Protein 3FYS (pdb70)

Foldseek 3Di:
DFFEAEEEECQQFDPPVVCVVLRYHYHFKWKDWPPDIDRWPVGFWQVNQQVVCVVPVTLIAIGAGDLVRLLVVQQVVLVRGAEYEYFYEFVLQHCNQVSQVVSQVVHDRYHYDRDGLLHGYNLSVVLRNQLSVCVVVPVRDPVVSNVVSVVQSVFKWKKKWFPDQVLQVVRCQCVVQCVVVVHDDDAIAIWTGDPSGIYHPGRDDDPVVSVVVVVVVVCVVLVVLAAKEKEKEFNPPQVVRVVVCVVVCVVRVSYHYDYYYRINNRCSRRPHGMIMMIMTGD

Inter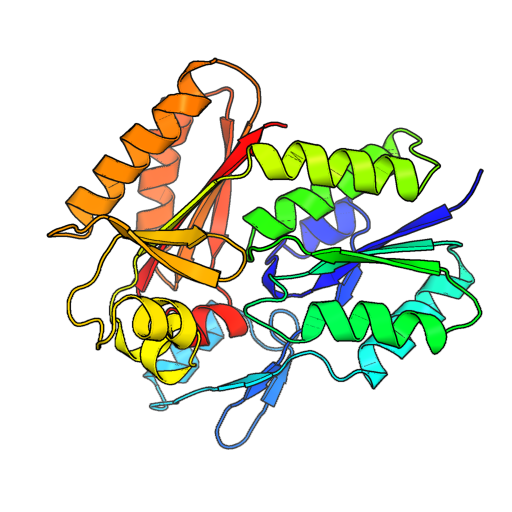Pro domains:
  IPR003797 DegV [PF02645] (3-280)
  IPR003797 DegV [PS51482] (3-280)
  IPR003797 DegV [TIGR00762] (3-278)
  IPR043168 DegV, C-terminal domain [G3DSA:3.30.1180.10] (153-281)
  IPR050270 DegV domain-containing [PTHR33434] (1-279)

B-factor: mean 23.83, std 13.08, range [6.91, 87.03]

CATH classification: 3.40.50.10170 (+1 more: 3.30.1180.10)

Solvent-accessible surface area: 12852 Å² total; per-residue (Å²): 144,79,86,9,3,3,0,1,1,3,0,0,2,4,38,119,102,37,29,110,123,66,114,9,63,27,8,6,4,35,0,52,18,159,169,88,68,54,79,0,38,98,81,11,54,26,92,37,3,6,107,61,36,95,152,104,125,23,126,7,74,36,43,59,0,54,67,46,60,0,17,57,35,0,78,99,11,10,154,79,40,68,0,0,0,0,0,0,5,0,47,37,19,16,33,0,47,67,17,0,45,56,0,48,104,97,9,154,68,5,81,10,48,37,3,15,2,46,15,10,9,3,1,0,0,1,1,0,8,32,0,9,52,26,47,157,106,57,28,39,32,7,85,76,1,35,128,74,0,80,103,20,36,133,47,13,92,17,18,18,9,5,65,73,14,53,57,0,56,96,22,32,87,1,67,56,3,28,84,186,82,66,70,104,26,158,103,94,3,0,0,37,39,77,122,68,31,10,25,43,64,54,182,34,214,61,67,171,112,0,25,59,63,1,46,94,14,0,50,108,18,2,74,119,48,94,77,0,35,0,0,0,8,2,0,49,77,91,153,55,0,45,129,10,26,101,95,3,40,80,119,11,122,57,5,77,31,30,66,5,38,9,0,0,4,17,2,7,22,8,2,46,0,0,2,3,4,3,2,2,39,101

Sequence (282 aa):
SMNIAVVTDSTAYIPKEMREQHQIHMIPLQVVFREETYREEIELDWKSFYEEVKKHNELPTTSQPPIGELVALYEELGKSYDAVISIHLSSGISGTFSSAAAADSMVDNIDVYPFDSEISCLAQGFYALKAAELIKNGASSPEDIIKELEEMKKTVRAYFMVDDLAHLQRGGRLSSAQAFIGSLLKVKPILHFDNKVIVPFEKIRTRKKAISRIYELLDEDASKGLPMRAAVIHANREEEAAKIIEELSAKYPHVEFYNSYFGAVIGTHLGEGALGICWCFK

Secondary structure (DSSP, 8-state):
---EEEEEEGGG---HHHHHHHTEEEE--EEE-SS-EEEBTTTB-HHHHHHHHHTTT---EEEPPPHHHHHHHHHHHTTT-SEEEEEES-TTT-SHHHHHHHGGGG-SS-EEEEEE-SS-HHHHHHHHHHHHHHHHTT---HHHHHHHHHHHTTT-EEEEE-S-THHHHHHTTTHHHHHHHSS---S-EEEEEETTEEEEEEE-S-HHHHHHHHHHHHHHHHTT---EEEEEEESS-HHHHHHHHHHHHHH-TTEEEEEEE--HHHHHHH-TT-EEEEEEE-

Organism: Bacillus subtilis (strain 168) (NCBI:txid224308)

Radius of gyration: 18.39 Å; Cα contacts (8 Å, |Δi|>4): 565; chains: 1; bounding box: 42×43×44 Å

Structure (mmCIF, N/CA/C/O backbone):
data_3FYS
#
_entry.id   3FYS
#
_cell.length_a   42.1
_cell.length_b   84.7
_cell.length_c   42.2
_cell.angle_alpha   90.0
_cell.angle_beta   94.1
_cell.angle_gamma   90.0
#
_symmetry.space_group_name_H-M   'P 1 21 1'
#
loop_
_entity.id
_entity.type
_entity.pdbx_description
1 polymer 'Protein degV'
2 non-polymer 'PALMITIC ACID'
3 non-polymer 1,2-ETHANEDIOL
4 non-polymer 'BROMIDE ION'
5 water water
#
loop_
_atom_site.group_PDB
_atom_site.id
_atom_site.type_symbol
_atom_site.label_atom_id
_atom_site.label_alt_id
_atom_site.label_comp_id
_atom_site.label_asym_id
_atom_site.label_entity_id
_atom_site.label_seq_id
_atom_site.pdbx_PDB_ins_code
_atom_site.Cartn_x
_atom_site.Cartn_y
_atom_site.Cartn_z
_atom_site.occupancy
_atom_site.B_iso_or_equiv
_atom_site.auth_seq_id
_atom_site.auth_comp_id
_atom_site.auth_asym_id
_atom_site.auth_atom_id
_atom_site.pdbx_PDB_model_num
ATOM 1 N N . SER A 1 34 ? -16.899 21.232 2.583 1.00 57.41 0 SER A N 1
ATOM 2 C CA . SER A 1 34 ? -15.915 22.081 1.914 1.00 52.91 0 SER A CA 1
ATOM 3 C C . SER A 1 34 ? -14.687 21.298 1.445 1.00 41.54 0 SER A C 1
ATOM 4 O O . SER A 1 34 ? -14.719 20.680 0.382 1.00 51.84 0 SER A O 1
ATOM 7 N N . MET A 1 35 ? -13.615 21.307 2.234 1.00 33.26 1 MET A N 1
ATOM 8 C CA . MET A 1 35 ? -12.343 20.724 1.786 1.00 37.72 1 MET A CA 1
ATOM 9 C C . MET A 1 35 ? -12.218 19.196 1.876 1.00 37.77 1 MET A C 1
ATOM 10 O O . MET A 1 35 ? -12.801 18.557 2.751 1.00 39.53 1 MET A O 1
ATOM 15 N N . ASN A 1 36 ? -11.450 18.635 0.944 1.00 32.04 2 ASN A N 1
ATOM 16 C CA . ASN A 1 36 ? -11.186 17.204 0.880 1.00 33.90 2 ASN A CA 1
ATOM 17 C C . ASN A 1 36 ? -9.969 16.808 1.690 1.00 30.19 2 ASN A C 1
ATOM 18 O O . ASN A 1 36 ? -8.872 17.336 1.498 1.00 24.86 2 ASN A O 1
ATOM 23 N N . ILE A 1 37 ? -10.172 15.851 2.583 1.00 31.71 3 ILE A N 1
ATOM 24 C CA . ILE A 1 37 ? -9.133 15.423 3.500 1.00 27.90 3 ILE A CA 1
ATOM 25 C C . ILE A 1 37 ? -8.818 13.953 3.256 1.00 29.52 3 ILE A C 1
ATOM 26 O O . ILE A 1 37 ? -9.700 13.097 3.321 1.00 28.37 3 ILE A O 1
ATOM 31 N N . ALA A 1 38 ? -7.559 13.667 2.950 1.00 21.07 4 ALA A N 1
ATOM 32 C CA . ALA A 1 38 ? -7.103 12.290 2.836 1.00 14.99 4 ALA A CA 1
ATOM 33 C C . ALA A 1 38 ? -6.610 11.805 4.199 1.00 19.00 4 ALA A C 1
ATOM 34 O O . ALA A 1 38 ? -6.328 12.604 5.085 1.00 19.37 4 ALA A O 1
ATOM 36 N N . VAL A 1 39 ? -6.524 10.489 4.360 1.00 23.11 5 VAL A N 1
ATOM 37 C CA . VAL A 1 39 ? -5.982 9.885 5.565 1.00 14.42 5 VAL A CA 1
ATOM 38 C C . VAL A 1 39 ? -4.823 8.955 5.208 1.00 21.72 5 VAL A C 1
ATOM 39 O O . VAL A 1 39 ? -4.951 8.073 4.347 1.00 17.78 5 VAL A O 1
ATOM 43 N N . VAL A 1 40 ? -3.689 9.171 5.872 1.00 18.78 6 VAL A N 1
ATOM 44 C CA . VAL A 1 40 ? -2.536 8.299 5.740 1.00 13.62 6 VAL A CA 1
ATOM 45 C C . VAL A 1 40 ? -2.169 7.681 7.096 1.00 16.66 6 VAL A C 1
ATOM 46 O O . VAL A 1 40 ? -2.389 8.275 8.153 1.00 22.44 6 VAL A O 1
ATOM 50 N N . THR A 1 41 ? -1.644 6.467 7.059 1.00 9.03 7 THR A N 1
ATOM 51 C CA . THR A 1 41 ? -0.995 5.882 8.222 1.00 11.78 7 THR A CA 1
ATOM 52 C C . THR A 1 41 ? 0.219 5.096 7.718 1.00 19.25 7 THR A C 1
ATOM 53 O O . THR A 1 41 ? 0.305 4.758 6.528 1.00 16.14 7 THR A O 1
ATOM 57 N N . ASP A 1 42 ? 1.176 4.833 8.596 1.00 10.72 8 ASP A N 1
ATOM 58 C CA . ASP A 1 42 ? 2.322 4.036 8.176 1.00 18.52 8 ASP A CA 1
ATOM 59 C C . ASP A 1 42 ? 1.982 2.555 8.328 1.00 17.33 8 ASP A C 1
ATOM 60 O O . ASP A 1 42 ? 0.963 2.206 8.919 1.00 12.77 8 ASP A O 1
ATOM 65 N N . SER A 1 43 ? 2.806 1.691 7.754 1.00 6.91 9 SER A N 1
ATOM 66 C CA . SER A 1 43 ? 2.506 0.270 7.750 1.00 11.08 9 SER A CA 1
ATOM 67 C C . SER A 1 43 ? 2.291 -0.319 9.151 1.00 15.66 9 SER A C 1
ATOM 68 O O . SER A 1 43 ? 1.503 -1.243 9.312 1.00 12.80 9 SER A O 1
ATOM 71 N N . THR A 1 44 ? 2.992 0.212 10.156 1.00 13.16 10 THR A N 1
ATOM 72 C CA . THR A 1 44 ? 3.022 -0.414 11.477 1.00 10.47 10 THR A CA 1
ATOM 73 C C . THR A 1 44 ? 1.700 -0.323 12.230 1.00 13.10 10 THR A C 1
ATOM 74 O O . THR A 1 44 ? 1.558 -0.894 13.312 1.00 9.90 10 THR A O 1
ATOM 78 N N . ALA A 1 45 ? 0.736 0.385 11.648 1.00 11.19 11 ALA A N 1
ATOM 79 C CA . ALA A 1 45 ? -0.635 0.384 12.148 1.00 16.40 11 ALA A CA 1
ATOM 80 C C . ALA A 1 45 ? -1.294 -0.988 11.927 1.00 20.79 11 ALA A C 1
ATOM 81 O O . ALA A 1 45 ? -2.222 -1.363 12.650 1.00 18.27 11 ALA A O 1
ATOM 83 N N . TYR A 1 46 ? -0.799 -1.719 10.926 1.00 6.91 12 TYR A N 1
ATOM 84 C CA . TYR A 1 46 ? -1.242 -3.084 10.605 1.00 18.57 12 TYR A CA 1
ATOM 85 C C . TYR A 1 46 ? -2.746 -3.248 10.384 1.00 18.06 12 TYR A C 1
ATOM 86 O O . TYR A 1 46 ? -3.350 -4.243 10.798 1.00 17.17 12 TYR A O 1
ATOM 95 N N . ILE A 1 47 ? -3.339 -2.260 9.728 1.00 15.85 13 ILE A N 1
ATOM 96 C CA . ILE A 1 47 ? -4.725 -2.338 9.306 1.00 23.58 13 ILE A CA 1
ATOM 97 C C . ILE A 1 47 ? -4.782 -3.274 8.088 1.00 28.57 13 ILE A C 1
ATOM 98 O O . ILE A 1 47 ? -4.004 -3.124 7.129 1.00 18.15 13 ILE A O 1
ATOM 103 N N . PRO A 1 48 ? -5.682 -4.267 8.128 1.00 26.50 14 PRO A N 1
ATOM 104 C CA . PRO A 1 48 ? -5.768 -5.177 6.979 1.00 21.03 14 PRO A CA 1
ATOM 105 C C . PRO A 1 48 ? -6.029 -4.395 5.700 1.00 16.03 14 PRO A C 1
ATOM 106 O O . PRO A 1 48 ? -6.829 -3.455 5.699 1.00 13.83 14 PRO A O 1
ATOM 110 N N . LYS A 1 49 ? -5.345 -4.775 4.627 1.00 18.18 15 LYS A N 1
ATOM 111 C CA . LYS A 1 49 ? -5.421 -4.049 3.364 1.00 22.71 15 LYS A CA 1
ATOM 112 C C . LYS A 1 49 ? -6.848 -3.863 2.829 1.00 18.49 15 LYS A C 1
ATOM 113 O O . LYS A 1 49 ? -7.176 -2.806 2.297 1.00 22.17 15 LYS A O 1
ATOM 119 N N . GLU A 1 50 ? -7.688 -4.879 2.986 1.00 16.13 16 GLU A N 1
ATOM 120 C CA . GLU A 1 50 ? -9.090 -4.791 2.572 1.00 29.61 16 GLU A CA 1
ATOM 121 C C . GLU A 1 50 ? -9.862 -3.746 3.378 1.00 29.06 16 GLU A C 1
ATOM 122 O O . GLU A 1 50 ? -10.792 -3.107 2.873 1.00 26.24 16 GLU A O 1
ATOM 128 N N . MET A 1 51 ? -9.466 -3.583 4.634 1.00 22.65 17 MET A N 1
ATOM 129 C CA . MET A 1 51 ? -10.109 -2.649 5.547 1.00 19.55 17 MET A CA 1
ATOM 130 C C . MET A 1 51 ? -9.660 -1.225 5.242 1.00 25.81 17 MET A C 1
ATOM 131 O O . MET A 1 51 ? -10.433 -0.272 5.356 1.00 31.37 17 MET A O 1
ATOM 136 N N . ARG A 1 52 ? -8.401 -1.086 4.851 1.00 23.27 18 ARG A N 1
ATOM 137 C CA . ARG A 1 52 ? -7.887 0.201 4.407 1.00 18.55 18 ARG A CA 1
ATOM 138 C C . ARG A 1 52 ? -8.595 0.676 3.138 1.00 25.46 18 ARG A C 1
ATOM 139 O O . ARG A 1 52 ? -8.837 1.868 2.957 1.00 30.18 18 ARG A O 1
ATOM 147 N N . GLU A 1 53 ? -8.908 -0.263 2.254 1.00 30.02 19 GLU A N 1
ATOM 148 C CA . GLU A 1 53 ? -9.638 0.048 1.034 1.00 25.11 19 GLU A CA 1
ATOM 149 C C . GLU A 1 53 ? -11.047 0.487 1.380 1.00 25.46 19 GLU A C 1
ATOM 150 O O . GLU A 1 53 ? -11.522 1.502 0.875 1.00 31.98 19 GLU A O 1
ATOM 156 N N . GLN A 1 54 ? -11.708 -0.271 2.254 1.00 26.54 20 GLN A N 1
ATOM 157 C CA . GLN A 1 54 ? -13.029 0.108 2.748 1.00 30.12 20 GLN A CA 1
ATOM 158 C C . GLN A 1 54 ? -13.042 1.550 3.240 1.00 34.82 20 GLN A C 1
ATOM 159 O O . GLN A 1 54 ? -13.975 2.301 2.960 1.00 44.35 20 GLN A O 1
ATOM 165 N N . HIS A 1 55 ? -12.006 1.937 3.976 1.00 28.15 21 HIS A N 1
ATOM 166 C CA . HIS A 1 55 ? -12.045 3.204 4.695 1.00 23.32 21 HIS A CA 1
ATOM 167 C C . HIS A 1 55 ? -11.214 4.309 4.082 1.00 18.41 21 HIS A C 1
ATOM 168 O O . HIS A 1 55 ? -11.084 5.375 4.669 1.00 26.09 21 HIS A O 1
ATOM 175 N N . GLN A 1 56 ? -10.648 4.060 2.908 1.00 19.62 22 GLN A N 1
ATOM 176 C CA . GLN A 1 56 ? -9.949 5.114 2.189 1.00 28.80 22 GLN A CA 1
ATOM 177 C C . GLN A 1 56 ? -8.688 5.516 2.914 1.00 31.32 22 GLN A C 1
ATOM 178 O O . GLN A 1 56 ? -8.363 6.700 2.990 1.00 34.46 22 GLN A O 1
ATOM 184 N N . ILE A 1 57 ? -7.981 4.536 3.457 1.00 26.46 23 ILE A N 1
ATOM 185 C CA . ILE A 1 57 ? -6.760 4.817 4.185 1.00 15.56 23 ILE A CA 1
ATOM 186 C C . ILE A 1 57 ? -5.537 4.414 3.368 1.00 13.52 23 ILE A C 1
ATOM 187 O O . ILE A 1 57 ? -5.320 3.236 3.071 1.00 15.78 23 ILE A O 1
ATOM 192 N N . HIS A 1 58 ? -4.750 5.412 2.994 1.00 11.92 24 HIS A N 1
ATOM 193 C CA . HIS A 1 58 ? -3.503 5.173 2.286 1.00 19.03 24 HIS A CA 1
ATOM 194 C C . HIS A 1 58 ? -2.424 4.802 3.287 1.00 18.35 24 HIS A C 1
ATOM 195 O O . HIS A 1 58 ? -2.534 5.133 4.468 1.00 17.95 24 HIS A O 1
ATOM 202 N N . MET A 1 59 ? -1.387 4.105 2.832 1.00 20.43 25 MET A N 1
ATOM 203 C CA . MET A 1 59 ? -0.329 3.730 3.757 1.00 21.30 25 MET A CA 1
ATOM 204 C C . MET A 1 59 ? 1.091 3.748 3.195 1.00 19.94 25 MET A C 1
ATOM 205 O O . MET A 1 59 ? 1.343 3.373 2.052 1.00 28.99 25 MET A O 1
ATOM 210 N N . ILE A 1 60 ? 2.005 4.229 4.031 1.00 15.78 26 ILE A N 1
ATOM 211 C CA . ILE A 1 60 ? 3.408 4.342 3.687 1.00 12.53 26 ILE A CA 1
ATOM 212 C C . ILE A 1 60 ? 4.184 3.317 4.518 1.00 16.08 26 ILE A C 1
ATOM 213 O O . ILE A 1 60 ? 4.089 3.300 5.746 1.00 16.25 26 ILE A O 1
ATOM 218 N N . PRO A 1 61 ? 4.937 2.437 3.845 1.00 17.68 27 PRO A N 1
ATOM 219 C CA . PRO A 1 61 ? 5.565 1.323 4.550 1.00 11.10 27 PRO A CA 1
ATOM 220 C C . PRO A 1 61 ? 6.880 1.700 5.201 1.00 14.22 27 PRO A C 1
ATOM 221 O O . PRO A 1 61 ? 7.630 2.531 4.689 1.00 22.86 27 PRO A O 1
ATOM 225 N N . LEU A 1 62 ? 7.158 1.080 6.338 1.00 14.85 28 LEU A N 1
ATOM 226 C CA . LEU A 1 62 ? 8.498 1.121 6.891 1.00 15.58 28 LEU A CA 1
ATOM 227 C C . LEU A 1 62 ? 9.274 -0.087 6.363 1.00 15.83 28 LEU A C 1
ATOM 228 O O . LEU A 1 62 ? 8.700 -0.990 5.749 1.00 12.02 28 LEU A O 1
ATOM 233 N N . GLN A 1 63 ? 10.578 -0.103 6.598 1.00 14.59 29 GLN A N 1
ATOM 234 C CA . GLN A 1 63 ? 11.424 -1.126 6.001 1.00 17.56 29 GLN A CA 1
ATOM 235 C C . GLN A 1 63 ? 12.012 -2.100 7.011 1.00 17.02 29 GLN A C 1
ATOM 236 O O . GLN A 1 63 ? 12.399 -1.721 8.116 1.00 23.61 29 GLN A O 1
ATOM 242 N N . VAL A 1 64 ? 12.050 -3.365 6.616 1.00 11.50 30 VAL A N 1
ATOM 243 C CA . VAL A 1 64 ? 12.748 -4.402 7.364 1.00 16.15 30 VAL A CA 1
ATOM 244 C C . VAL A 1 64 ? 13.986 -4.816 6.563 1.00 19.89 30 VAL A C 1
ATOM 245 O O . VAL A 1 64 ? 13.912 -5.179 5.379 1.00 13.44 30 VAL A O 1
ATOM 249 N N . VAL A 1 65 ? 15.133 -4.728 7.215 1.00 19.11 31 VAL A N 1
ATOM 250 C CA . VAL A 1 65 ? 16.399 -4.946 6.548 1.00 17.67 31 VAL A CA 1
ATOM 251 C C . VAL A 1 65 ? 16.969 -6.321 6.896 1.00 22.24 31 VAL A C 1
ATOM 252 O O . VAL A 1 65 ? 17.162 -6.652 8.065 1.00 23.92 31 VAL A O 1
ATOM 256 N N . PHE A 1 66 ? 17.205 -7.130 5.870 1.00 30.65 32 PHE A N 1
ATOM 257 C CA . PHE A 1 66 ? 17.872 -8.412 6.039 1.00 32.57 32 PHE A CA 1
ATOM 258 C C . PHE A 1 66 ? 19.292 -8.327 5.494 1.00 45.48 32 PHE A C 1
ATOM 259 O O . PHE A 1 66 ? 19.744 -7.256 5.079 1.00 48.20 32 PHE A O 1
ATOM 267 N N . ARG A 1 67 ? 20.001 -9.449 5.496 1.00 52.58 33 ARG A N 1
ATOM 268 C CA . ARG A 1 67 ? 21.398 -9.443 5.078 1.00 54.10 33 ARG A CA 1
ATOM 269 C C . ARG A 1 67 ? 21.558 -9.084 3.601 1.00 42.95 33 ARG A C 1
ATOM 270 O O . ARG A 1 67 ? 22.358 -8.224 3.250 1.00 41.52 33 ARG A O 1
ATOM 278 N N . GLU A 1 68 ? 20.794 -9.739 2.739 1.00 45.53 34 GLU A N 1
ATOM 279 C CA . GLU A 1 68 ? 20.786 -9.375 1.330 1.00 57.32 34 GLU A CA 1
ATOM 280 C C . GLU A 1 68 ? 19.775 -8.268 1.067 1.00 59.25 34 GLU A C 1
ATOM 281 O O . GLU A 1 68 ? 20.117 -7.204 0.549 1.00 64.11 34 GLU A O 1
ATOM 287 N N . GLU A 1 69 ? 18.529 -8.520 1.453 1.00 53.27 35 GLU A N 1
ATOM 288 C CA . GLU A 1 69 ? 17.412 -7.708 0.999 1.00 46.81 35 GLU A CA 1
ATOM 289 C C . GLU A 1 69 ? 16.776 -6.839 2.076 1.00 36.22 35 GLU A C 1
ATOM 290 O O . GLU A 1 69 ? 16.707 -7.215 3.243 1.00 33.66 35 GLU A O 1
ATOM 296 N N . THR A 1 70 ? 16.297 -5.675 1.660 1.00 28.81 36 THR A N 1
ATOM 297 C CA . THR A 1 70 ? 15.464 -4.838 2.502 1.00 25.45 36 THR A CA 1
ATOM 298 C C . THR A 1 70 ? 14.055 -4.776 1.892 1.00 34.23 36 THR A C 1
ATOM 299 O O . THR A 1 70 ? 13.902 -4.500 0.698 1.00 39.57 36 THR A O 1
ATOM 303 N N . TYR A 1 71 ? 13.032 -5.059 2.701 1.00 29.25 37 TYR A N 1
ATOM 304 C CA . TYR A 1 71 ? 11.644 -5.071 2.213 1.00 24.20 37 TYR A CA 1
ATOM 305 C C . TYR A 1 71 ? 10.791 -3.940 2.767 1.00 18.47 37 TYR A C 1
ATOM 306 O O . TYR A 1 71 ? 11.033 -3.448 3.864 1.00 18.23 37 TYR A O 1
ATOM 315 N N . ARG A 1 72 ? 9.786 -3.544 1.993 1.00 17.44 38 ARG A N 1
ATOM 316 C CA . ARG A 1 72 ? 8.711 -2.705 2.498 1.00 19.06 38 ARG A CA 1
ATOM 317 C C . ARG A 1 72 ? 7.683 -3.633 3.120 1.00 21.32 38 ARG A C 1
ATOM 318 O O . ARG A 1 72 ? 7.082 -4.453 2.432 1.00 18.00 38 ARG A O 1
ATOM 326 N N . GLU A 1 73 ? 7.508 -3.529 4.434 1.00 26.39 39 GLU A N 1
ATOM 327 C CA . GLU A 1 73 ? 6.648 -4.464 5.158 1.00 16.83 39 GLU A CA 1
ATOM 328 C C . GLU A 1 73 ? 5.193 -4.387 4.710 1.00 13.60 39 GLU A C 1
ATOM 329 O O . GLU A 1 73 ? 4.725 -3.341 4.250 1.00 15.26 39 GLU A O 1
ATOM 335 N N . GLU A 1 74 ? 4.495 -5.514 4.858 1.00 17.29 40 GLU A N 1
ATOM 336 C CA . GLU A 1 74 ? 3.075 -5.634 4.531 1.00 20.18 40 GLU A CA 1
ATOM 337 C C . GLU A 1 74 ? 2.859 -5.750 3.030 1.00 24.40 40 GLU A C 1
ATOM 338 O O . GLU A 1 74 ? 2.228 -6.695 2.568 1.00 35.59 40 GLU A O 1
ATOM 344 N N . ILE A 1 75 ? 3.400 -4.804 2.272 1.00 18.15 41 ILE A N 1
ATOM 345 C CA . ILE A 1 75 ? 3.378 -4.908 0.820 1.00 25.28 41 ILE A CA 1
ATOM 346 C C . ILE A 1 75 ? 4.306 -6.021 0.306 1.00 25.05 41 ILE A C 1
ATOM 347 O O . ILE A 1 75 ? 3.867 -6.920 -0.411 1.00 18.12 41 ILE A O 1
ATOM 352 N N . GLU A 1 76 ? 5.582 -5.962 0.679 1.00 25.43 42 GLU A N 1
ATOM 353 C CA . GLU A 1 76 ? 6.572 -6.906 0.157 1.00 18.27 42 GLU A CA 1
ATOM 354 C C . GLU A 1 76 ? 6.908 -8.065 1.107 1.00 22.02 42 GLU A C 1
ATOM 355 O O . GLU A 1 76 ? 7.563 -9.018 0.708 1.00 24.84 42 GLU A O 1
ATOM 361 N N . LEU A 1 77 ? 6.465 -7.980 2.359 1.00 25.79 43 LEU A N 1
ATOM 362 C CA . LEU A 1 77 ? 6.692 -9.051 3.324 1.00 19.26 43 LEU A CA 1
ATOM 363 C C . LEU A 1 77 ? 5.564 -9.103 4.352 1.00 17.47 43 LEU A C 1
ATOM 364 O O . LEU A 1 77 ? 5.381 -8.171 5.135 1.00 12.24 43 LEU A O 1
ATOM 369 N N . ASP A 1 78 ? 4.804 -10.195 4.326 1.00 20.43 44 ASP A N 1
ATOM 370 C CA . ASP A 1 78 ? 3.730 -10.445 5.296 1.00 14.57 44 ASP A CA 1
ATOM 371 C C . ASP A 1 78 ? 4.305 -10.995 6.605 1.00 9.87 44 ASP A C 1
ATOM 372 O O . ASP A 1 78 ? 5.480 -11.345 6.670 1.00 17.35 44 ASP A O 1
ATOM 377 N N . TRP A 1 79 ? 3.480 -11.086 7.641 1.00 12.03 45 TRP A N 1
ATOM 378 C CA . TRP A 1 79 ? 3.990 -11.437 8.965 1.00 12.76 45 TRP A CA 1
ATOM 379 C C . TRP A 1 79 ? 4.401 -12.897 9.116 1.00 16.93 45 TRP A C 1
ATOM 380 O O . TRP A 1 79 ? 5.363 -13.181 9.824 1.00 31.27 45 TRP A O 1
ATOM 391 N N . LYS A 1 80 ? 3.693 -13.827 8.475 1.00 14.39 46 LYS A N 1
ATOM 392 C CA . LYS A 1 80 ? 4.130 -15.226 8.556 1.00 26.56 46 LYS A CA 1
ATOM 393 C C . LYS A 1 80 ? 5.470 -15.440 7.854 1.00 20.00 46 LYS A C 1
ATOM 394 O O . LYS A 1 80 ? 6.327 -16.153 8.367 1.00 20.54 46 LYS A O 1
ATOM 400 N N . SER A 1 81 ? 5.654 -14.808 6.697 1.00 26.81 47 SER A N 1
ATOM 401 C CA . SER A 1 81 ? 6.929 -14.890 5.979 1.00 22.61 47 SER A CA 1
ATOM 402 C C . SER A 1 81 ? 8.052 -14.295 6.803 1.00 23.84 47 SER A C 1
ATOM 403 O O . SER A 1 81 ? 9.165 -14.804 6.800 1.00 31.63 47 SER A O 1
ATOM 406 N N . PHE A 1 82 ? 7.762 -13.209 7.504 1.00 22.43 48 PHE A N 1
ATOM 407 C CA . PHE A 1 82 ? 8.775 -12.590 8.335 1.00 20.29 48 PHE A CA 1
ATOM 408 C C . PHE A 1 82 ? 9.323 -13.567 9.373 1.00 19.28 48 PHE A C 1
ATOM 409 O O . PHE A 1 82 ? 10.525 -13.814 9.420 1.00 17.64 48 PHE A O 1
ATOM 417 N N . TYR A 1 83 ? 8.442 -14.123 10.202 1.00 21.91 49 TYR A N 1
ATOM 418 C CA . TYR A 1 83 ? 8.872 -14.991 11.298 1.00 20.79 49 TYR A CA 1
ATOM 419 C C . TYR A 1 83 ? 9.475 -16.286 10.767 1.00 30.86 49 TYR A C 1
ATOM 420 O O . TYR A 1 83 ? 10.331 -16.900 11.408 1.00 29.07 49 TYR A O 1
ATOM 429 N N . GLU A 1 84 ? 9.037 -16.677 9.576 1.00 29.37 50 GLU A N 1
ATOM 430 C CA . GLU A 1 84 ? 9.530 -17.880 8.921 1.00 32.02 50 GLU A CA 1
ATOM 431 C C . GLU A 1 84 ? 10.947 -17.638 8.391 1.00 36.47 50 GLU A C 1
ATOM 432 O O . GLU A 1 84 ? 11.864 -18.424 8.636 1.00 43.68 50 GLU A O 1
ATOM 438 N N . GLU A 1 85 ? 11.111 -16.530 7.677 1.00 26.49 51 GLU A N 1
ATOM 439 C CA . GLU A 1 85 ? 12.396 -16.106 7.138 1.00 25.49 51 GLU A CA 1
ATOM 440 C C . GLU A 1 85 ? 13.452 -15.925 8.228 1.00 28.17 51 GLU A C 1
ATOM 441 O O . GLU A 1 85 ? 14.615 -16.282 8.049 1.00 35.40 51 GLU A O 1
ATOM 447 N N . VAL A 1 86 ? 13.045 -15.355 9.355 1.00 20.56 52 VAL A N 1
ATOM 448 C CA . VAL A 1 86 ? 13.980 -15.034 10.424 1.00 27.23 52 VAL A CA 1
ATOM 449 C C . VAL A 1 86 ? 14.554 -16.281 11.102 1.00 34.46 52 VAL A C 1
ATOM 450 O O . VAL A 1 86 ? 15.751 -16.355 11.373 1.00 31.44 52 VAL A O 1
ATOM 454 N N . LYS A 1 87 ? 13.701 -17.261 11.369 1.00 36.58 53 LYS A N 1
ATOM 455 C CA . LYS A 1 87 ? 14.137 -18.440 12.096 1.00 41.76 53 LYS A CA 1
ATOM 456 C C . LYS A 1 87 ? 14.860 -19.418 11.184 1.00 50.48 53 LYS A C 1
ATOM 457 O O . LYS A 1 87 ? 15.741 -20.155 11.626 1.00 59.71 53 LYS A O 1
ATOM 463 N N . LYS A 1 88 ? 14.493 -19.421 9.910 1.00 51.74 54 LYS A N 1
ATOM 464 C CA . LYS A 1 88 ? 15.116 -20.325 8.956 1.00 57.15 54 LYS A CA 1
ATOM 465 C C . LYS A 1 88 ? 16.202 -19.652 8.130 1.00 60.60 54 LYS A C 1
ATOM 466 O O . LYS A 1 88 ? 16.444 -20.028 6.983 1.00 73.71 54 LYS A O 1
ATOM 472 N N . HIS A 1 89 ? 16.853 -18.657 8.722 1.00 52.79 55 HIS A N 1
ATOM 473 C CA . HIS A 1 89 ? 18.020 -18.027 8.116 1.00 47.82 55 HIS A CA 1
ATOM 474 C C . HIS A 1 89 ? 18.845 -17.360 9.194 1.00 44.58 55 HIS A C 1
ATOM 475 O O . HIS A 1 89 ? 19.818 -16.674 8.900 1.00 39.71 55 HIS A O 1
ATOM 482 N N . ASN A 1 90 ? 18.451 -17.576 10.448 1.00 51.30 56 ASN A N 1
ATOM 483 C CA . ASN A 1 90 ? 19.074 -16.895 11.577 1.00 53.86 56 ASN A CA 1
ATOM 484 C C . ASN A 1 90 ? 19.323 -15.433 11.247 1.00 52.04 56 ASN A C 1
ATOM 485 O O . ASN A 1 90 ? 20.463 -14.956 11.286 1.00 55.48 56 ASN A O 1
ATOM 490 N N . GLU A 1 91 ? 18.248 -14.735 10.895 1.00 44.10 57 GLU A N 1
ATOM 491 C CA . GLU A 1 91 ? 18.321 -13.321 10.562 1.00 43.53 57 GLU A CA 1
ATOM 492 C C . GLU A 1 91 ? 18.315 -12.496 11.837 1.00 43.26 57 GLU A C 1
ATOM 493 O O . GLU A 1 91 ? 17.635 -12.844 12.807 1.00 42.82 57 GLU A O 1
ATOM 499 N N . LEU A 1 92 ? 19.084 -11.412 11.840 1.00 36.77 58 LEU A N 1
ATOM 500 C CA . LEU A 1 92 ? 18.977 -10.411 12.895 1.00 30.80 58 LEU A CA 1
ATOM 501 C C . LEU A 1 92 ? 18.542 -9.106 12.251 1.00 24.29 58 LEU A C 1
ATOM 502 O O . LEU A 1 92 ? 19.329 -8.173 12.130 1.00 32.97 58 LEU A O 1
ATOM 507 N N . PRO A 1 93 ? 17.273 -9.036 11.843 1.00 25.16 59 PRO A N 1
ATOM 508 C CA . PRO A 1 93 ? 16.781 -7.892 11.069 1.00 23.66 59 PRO A CA 1
ATOM 509 C C . PRO A 1 93 ? 16.888 -6.572 11.827 1.00 24.29 59 PRO A C 1
ATOM 510 O O . PRO A 1 93 ? 16.820 -6.532 13.063 1.00 25.01 59 PRO A O 1
ATOM 514 N N . THR A 1 94 ? 17.044 -5.494 11.072 1.00 14.81 60 THR A N 1
ATOM 515 C CA . THR A 1 94 ? 16.897 -4.155 11.611 1.00 19.15 60 THR A CA 1
ATOM 516 C C . THR A 1 94 ? 15.792 -3.466 10.833 1.00 24.27 60 THR A C 1
ATOM 517 O O . THR A 1 94 ? 15.307 -3.996 9.839 1.00 21.99 60 THR A O 1
ATOM 521 N N . THR A 1 95 ? 15.387 -2.286 11.285 1.00 27.59 61 THR A N 1
ATOM 522 C CA . THR A 1 95 ? 14.274 -1.596 10.653 1.00 26.43 61 THR A CA 1
ATOM 523 C C . THR A 1 95 ? 14.663 -0.188 10.263 1.00 27.31 61 THR A C 1
ATOM 524 O O . THR A 1 95 ? 15.651 0.356 10.756 1.00 21.45 61 THR A O 1
ATOM 528 N N . SER A 1 96 ? 13.866 0.397 9.380 1.00 21.51 62 SER A N 1
ATOM 529 C CA . SER A 1 96 ? 14.086 1.758 8.941 1.00 19.28 62 SER A CA 1
ATOM 530 C C . SER A 1 96 ? 12.749 2.456 8.741 1.00 18.73 62 SER A C 1
ATOM 531 O O . SER A 1 96 ? 11.755 1.822 8.382 1.00 14.97 62 SER A O 1
ATOM 534 N N . GLN A 1 97 ? 12.722 3.762 8.986 1.00 16.61 63 GLN A N 1
ATOM 535 C CA . GLN A 1 97 ? 11.553 4.563 8.650 1.00 18.71 63 GLN A CA 1
ATOM 536 C C . GLN A 1 97 ? 11.415 4.661 7.126 1.00 20.24 63 GLN A C 1
ATOM 537 O O . GLN A 1 97 ? 12.305 4.244 6.393 1.00 18.08 63 GLN A O 1
ATOM 543 N N . PRO A 1 98 ? 10.286 5.196 6.640 1.00 26.13 64 PRO A N 1
ATOM 544 C CA . PRO A 1 98 ? 10.213 5.356 5.187 1.00 24.09 64 PRO A CA 1
ATOM 545 C C . PRO A 1 98 ? 11.137 6.470 4.728 1.00 26.55 64 PRO A C 1
ATOM 546 O O . PRO A 1 98 ? 11.303 7.458 5.445 1.00 34.66 64 PRO A O 1
ATOM 550 N N . PRO A 1 99 ? 11.743 6.307 3.546 1.00 19.49 65 PRO A N 1
ATOM 551 C CA . PRO A 1 99 ? 12.556 7.363 2.945 1.00 20.30 65 PRO A CA 1
ATOM 552 C C . PRO A 1 99 ? 11.717 8.617 2.753 1.00 24.85 65 PRO A C 1
ATOM 553 O O . PRO A 1 99 ? 10.587 8.527 2.267 1.00 27.32 65 PRO A O 1
ATOM 557 N N . ILE A 1 100 ? 12.251 9.770 3.144 1.00 25.44 66 ILE A N 1
ATOM 558 C CA . ILE A 1 100 ? 11.494 11.011 3.033 1.00 26.38 66 ILE A CA 1
ATOM 559 C C . ILE A 1 100 ? 10.984 11.193 1.607 1.00 25.95 66 ILE A C 1
ATOM 560 O O . ILE A 1 100 ? 9.916 11.756 1.384 1.00 29.39 66 ILE A O 1
ATOM 565 N N . GLY A 1 101 ? 11.743 10.689 0.645 1.00 26.46 67 GLY A N 1
ATOM 566 C CA . GLY A 1 101 ? 11.337 10.749 -0.746 1.00 26.37 67 GLY A CA 1
ATOM 567 C C . GLY A 1 101 ? 9.991 10.103 -1.010 1.00 27.14 67 GLY A C 1
ATOM 568 O O . GLY A 1 101 ? 9.194 10.625 -1.785 1.00 30.06 67 GLY A O 1
ATOM 569 N N . GLU A 1 102 ? 9.738 8.963 -0.371 1.00 25.50 68 GLU A N 1
ATOM 570 C CA . GLU A 1 102 ? 8.494 8.229 -0.584 1.00 21.69 68 GLU A CA 1
ATOM 571 C C . GLU A 1 102 ? 7.315 8.900 0.099 1.00 25.04 68 GLU A C 1
ATOM 572 O O . GLU A 1 102 ? 6.184 8.792 -0.366 1.00 26.37 68 GLU A O 1
ATOM 578 N N . LEU A 1 103 ? 7.567 9.577 1.212 1.00 30.50 69 LEU A N 1
ATOM 579 C CA . LEU A 1 103 ? 6.501 10.318 1.875 1.00 33.06 69 LEU A CA 1
ATOM 580 C C . LEU A 1 103 ? 6.064 11.446 0.960 1.00 30.07 69 LEU A C 1
ATOM 581 O O . LEU A 1 103 ? 4.877 11.612 0.675 1.00 30.14 69 LEU A O 1
ATOM 586 N N . VAL A 1 104 ? 7.045 12.209 0.494 1.00 21.13 70 VAL A N 1
ATOM 587 C CA . VAL A 1 104 ? 6.791 13.324 -0.401 1.00 26.48 70 VAL A CA 1
ATOM 588 C C . VAL A 1 104 ? 6.008 12.895 -1.645 1.00 21.20 70 VAL A C 1
ATOM 589 O O . VAL A 1 104 ? 5.018 13.519 -2.002 1.00 27.96 70 VAL A O 1
ATOM 593 N N . ALA A 1 105 ? 6.434 11.816 -2.282 1.00 16.32 71 ALA A N 1
ATOM 594 C CA . ALA A 1 105 ? 5.745 11.310 -3.465 1.00 18.69 71 ALA A CA 1
ATOM 595 C C . ALA A 1 105 ? 4.281 10.957 -3.191 1.00 27.69 71 ALA A C 1
ATOM 596 O O . ALA A 1 105 ? 3.404 11.204 -4.027 1.00 36.67 71 ALA A O 1
ATOM 598 N N . LEU A 1 106 ? 4.019 10.376 -2.026 1.00 18.83 72 LEU A N 1
ATOM 599 C CA . LEU A 1 106 ? 2.656 9.995 -1.664 1.00 25.77 72 LEU A CA 1
ATOM 600 C C . LEU A 1 106 ? 1.785 11.231 -1.462 1.00 24.39 72 LEU A C 1
ATOM 601 O O . LEU A 1 106 ? 0.651 11.281 -1.935 1.00 19.64 72 LEU A O 1
ATOM 606 N N . TYR A 1 107 ? 2.326 12.223 -0.758 1.00 24.49 73 TYR A N 1
ATOM 607 C CA . TYR A 1 107 ? 1.620 13.478 -0.524 1.00 21.28 73 TYR A CA 1
ATOM 608 C C . TYR A 1 107 ? 1.356 14.246 -1.819 1.00 33.92 73 TYR A C 1
ATOM 609 O O . TYR A 1 107 ? 0.243 14.730 -2.038 1.00 32.37 73 TYR A O 1
ATOM 618 N N . GLU A 1 108 ? 2.384 14.368 -2.661 1.00 30.75 74 GLU A N 1
ATOM 619 C CA . GLU A 1 108 ? 2.244 15.028 -3.956 1.00 30.75 74 GLU A CA 1
ATOM 620 C C . GLU A 1 108 ? 1.160 14.357 -4.784 1.00 25.85 74 GLU A C 1
ATOM 621 O O . GLU A 1 108 ? 0.352 15.028 -5.415 1.00 33.53 74 GLU A O 1
ATOM 627 N N . GLU A 1 109 ? 1.130 13.032 -4.776 1.00 19.32 75 GLU A N 1
ATOM 628 C CA . GLU A 1 109 ? 0.106 12.331 -5.528 1.00 18.05 75 GLU A CA 1
ATOM 629 C C . GLU A 1 109 ? -1.246 12.617 -4.903 1.00 24.37 75 GLU A C 1
ATOM 630 O O . GLU A 1 109 ? -2.167 13.072 -5.572 1.00 31.78 75 GLU A O 1
ATOM 636 N N . LEU A 1 110 ? -1.348 12.367 -3.604 1.00 29.61 76 LEU A N 1
ATOM 637 C CA . LEU A 1 110 ? -2.559 12.657 -2.843 1.00 29.27 76 LEU A CA 1
ATOM 638 C C . LEU A 1 110 ? -3.102 14.070 -3.077 1.00 26.30 76 LEU A C 1
ATOM 639 O O . LEU A 1 110 ? -4.308 14.264 -3.205 1.00 23.84 76 LEU A O 1
ATOM 644 N N . GLY A 1 111 ? -2.201 15.044 -3.135 1.00 23.86 77 GLY A N 1
ATOM 645 C CA . GLY A 1 111 ? -2.562 16.445 -3.251 1.00 26.95 77 GLY A CA 1
ATOM 646 C C . GLY A 1 111 ? -3.235 16.847 -4.551 1.00 37.20 77 GLY A C 1
ATOM 647 O O . GLY A 1 111 ? -3.757 17.954 -4.666 1.00 38.86 77 GLY A O 1
ATOM 648 N N . LYS A 1 112 ? -3.226 15.956 -5.535 1.00 38.59 78 LYS A N 1
ATOM 649 C CA . LYS A 1 112 ? -3.931 16.219 -6.783 1.00 33.59 78 LYS A CA 1
ATOM 650 C C . LYS A 1 112 ? -5.443 16.139 -6.603 1.00 34.58 78 LYS A C 1
ATOM 651 O O . LYS A 1 112 ? -6.188 16.637 -7.441 1.00 48.12 78 LYS A O 1
ATOM 657 N N . SER A 1 113 ? -5.898 15.510 -5.521 1.00 24.48 79 SER A N 1
ATOM 658 C CA . SER A 1 113 ? -7.332 15.339 -5.288 1.00 25.61 79 SER A CA 1
ATOM 659 C C . SER A 1 113 ? -7.773 15.804 -3.902 1.00 30.04 79 SER A C 1
ATOM 660 O O . SER A 1 113 ? -8.969 15.885 -3.620 1.00 37.64 79 SER A O 1
ATOM 663 N N . TYR A 1 114 ? -6.809 16.095 -3.034 1.00 24.49 80 TYR A N 1
ATOM 664 C CA . TYR A 1 114 ? -7.116 16.458 -1.656 1.00 18.96 80 TYR A CA 1
ATOM 665 C C . TYR A 1 114 ? -6.426 17.758 -1.256 1.00 25.19 80 TYR A C 1
ATOM 666 O O . TYR A 1 114 ? -5.346 18.081 -1.751 1.00 29.42 80 TYR A O 1
ATOM 675 N N . ASP A 1 115 ? -7.055 18.488 -0.340 1.00 20.94 81 ASP A N 1
ATOM 676 C CA . ASP A 1 115 ? -6.494 19.723 0.189 1.00 18.78 81 ASP A CA 1
ATOM 677 C C . ASP A 1 115 ? -5.597 19.447 1.393 1.00 23.62 81 ASP A C 1
ATOM 678 O O . ASP A 1 115 ? -4.598 20.131 1.594 1.00 27.65 81 ASP A O 1
ATOM 683 N N . ALA A 1 116 ? -5.956 18.442 2.188 1.00 20.04 82 ALA A N 1
ATOM 684 C CA . ALA A 1 116 ? -5.195 18.109 3.382 1.00 16.77 82 ALA A CA 1
ATOM 685 C C . ALA A 1 116 ? -5.114 16.601 3.608 1.00 19.50 82 ALA A C 1
ATOM 686 O O . ALA A 1 116 ? -5.986 1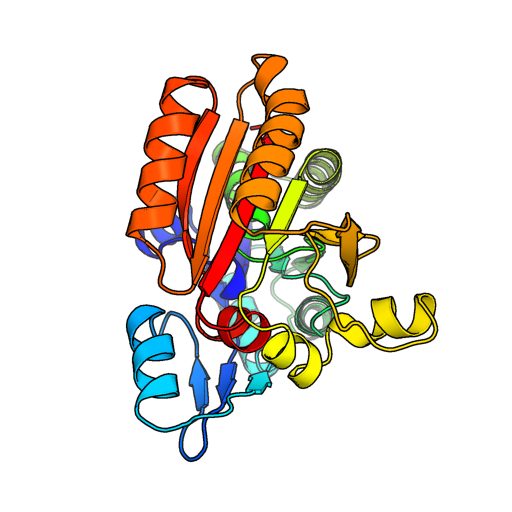5.855 3.173 1.00 27.30 82 ALA A O 1
ATOM 688 N N . VAL A 1 117 ? -4.042 16.168 4.269 1.00 18.30 83 VAL A N 1
ATOM 689 C CA . VAL A 1 117 ? -3.876 14.780 4.701 1.00 19.88 83 VAL A CA 1
ATOM 690 C C . VAL A 1 117 ? -3.700 14.688 6.205 1.00 14.64 83 VAL A C 1
ATOM 691 O O . VAL A 1 117 ? -2.820 15.338 6.772 1.00 8.93 83 VAL A O 1
ATOM 695 N N . ILE A 1 118 ? -4.541 13.880 6.841 1.00 8.59 84 ILE A N 1
ATOM 696 C CA . ILE A 1 118 ? -4.272 13.427 8.194 1.00 15.85 84 ILE A CA 1
ATOM 697 C C . ILE A 1 118 ? -3.244 12.300 8.111 1.00 18.36 84 ILE A C 1
ATOM 698 O O . ILE A 1 118 ? -3.536 11.218 7.609 1.00 18.77 84 ILE A O 1
ATOM 703 N N . SER A 1 119 ? -2.030 12.566 8.578 1.00 17.58 85 SER A N 1
ATOM 704 C CA . SER A 1 119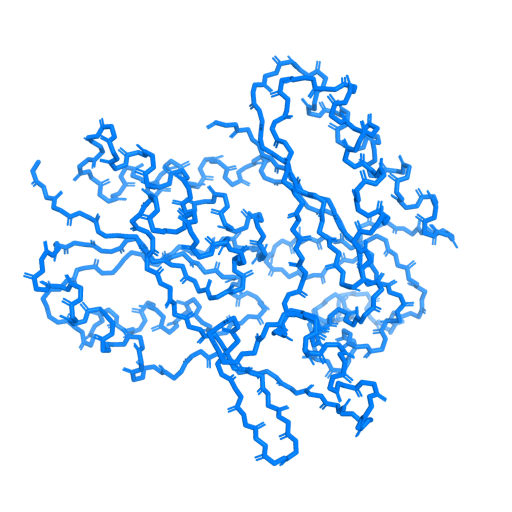 ? -0.963 11.576 8.487 1.00 17.29 85 SER A CA 1
ATOM 705 C C . SER A 1 119 ? -0.629 10.976 9.860 1.00 14.51 85 SER A C 1
ATOM 706 O O . SER A 1 119 ? 0.023 11.611 10.688 1.00 19.81 85 SER A O 1
ATOM 709 N N . ILE A 1 120 ? -1.076 9.747 10.088 1.00 6.91 86 ILE A N 1
ATOM 710 C CA . ILE A 1 120 ? -1.002 9.138 11.418 1.00 18.91 86 ILE A CA 1
ATOM 711 C C . ILE A 1 120 ? 0.156 8.149 11.566 1.00 15.87 86 ILE A C 1
ATOM 712 O O . ILE A 1 120 ? 0.334 7.259 10.738 1.00 16.33 86 ILE A O 1
ATOM 717 N N . HIS A 1 121 ? 0.948 8.301 12.621 1.00 18.90 87 HIS A N 1
ATOM 718 C CA . HIS A 1 121 ? 2.170 7.509 12.721 1.00 16.84 87 HIS A CA 1
ATOM 719 C C . HIS A 1 121 ? 2.475 6.924 14.092 1.00 19.18 87 HIS A C 1
ATOM 720 O O . HIS A 1 121 ? 1.880 7.318 15.094 1.00 15.55 87 HIS A O 1
ATOM 727 N N . LEU A 1 122 ? 3.375 5.943 14.101 1.00 17.67 88 LEU A N 1
ATOM 728 C CA . LEU A 1 122 ? 3.866 5.337 15.326 1.00 13.08 88 LEU A CA 1
ATOM 729 C C . LEU A 1 122 ? 4.581 6.404 16.160 1.00 12.12 88 LEU A C 1
ATOM 730 O O . LEU A 1 122 ? 4.966 7.449 15.649 1.00 15.40 88 LEU A O 1
ATOM 735 N N . SER A 1 123 ? 4.737 6.146 17.447 1.00 12.62 89 SER A N 1
ATOM 736 C CA . SER A 1 123 ? 5.270 7.146 18.365 1.00 15.76 89 SER A CA 1
ATOM 737 C C . SER A 1 123 ? 6.542 7.842 17.873 1.00 16.84 89 SER A C 1
ATOM 738 O O . SER A 1 123 ? 7.464 7.205 17.368 1.00 8.44 89 SER A O 1
ATOM 741 N N . SER A 1 124 ? 6.586 9.156 18.048 1.00 15.16 90 SER A N 1
ATOM 742 C CA . SER A 1 124 ? 7.788 9.931 17.765 1.00 12.10 90 SER A CA 1
ATOM 743 C C . SER A 1 124 ? 8.980 9.524 18.652 1.00 13.91 90 SER A C 1
ATOM 744 O O . SER A 1 124 ? 10.131 9.848 18.345 1.00 20.08 90 SER A O 1
ATOM 747 N N . GLY A 1 125 ? 8.699 8.810 19.742 1.00 13.41 91 GLY A N 1
ATOM 748 C CA . GLY A 1 125 ? 9.727 8.356 20.661 1.00 8.71 91 GLY A CA 1
ATOM 749 C C . GLY A 1 125 ? 10.356 7.040 20.248 1.00 13.55 91 GLY A C 1
ATOM 750 O O . GLY A 1 125 ? 11.390 6.644 20.784 1.00 14.01 91 GLY A O 1
ATOM 751 N N . ILE A 1 126 ? 9.741 6.349 19.293 1.00 9.83 92 ILE A N 1
ATOM 752 C CA . ILE A 1 126 ? 10.300 5.087 18.816 1.00 11.06 92 ILE A CA 1
ATOM 753 C C . ILE A 1 126 ? 10.723 5.113 17.340 1.00 14.25 92 ILE A C 1
ATOM 754 O O . ILE A 1 126 ? 11.347 4.169 16.860 1.00 9.90 92 ILE A O 1
ATOM 759 N N . SER A 1 127 ? 10.390 6.194 16.633 1.00 6.91 93 SER A N 1
ATOM 760 C CA . SER A 1 127 ? 10.717 6.317 15.217 1.00 14.84 93 SER A CA 1
ATOM 761 C C . SER A 1 127 ? 10.761 7.779 14.765 1.00 17.26 93 SER A C 1
ATOM 762 O O . SER A 1 127 ? 10.023 8.624 15.278 1.00 20.60 93 SER A O 1
ATOM 765 N N . GLY A 1 128 ? 11.637 8.068 13.806 1.00 13.94 94 GLY A N 1
ATOM 766 C CA . GLY A 1 128 ? 11.682 9.374 13.166 1.00 14.64 94 GLY A CA 1
ATOM 767 C C . GLY A 1 128 ? 10.607 9.587 12.095 1.00 12.24 94 GLY A C 1
ATOM 768 O O . GLY A 1 128 ? 10.511 10.663 11.515 1.00 12.10 94 GLY A O 1
ATOM 769 N N . THR A 1 129 ? 9.795 8.566 11.843 1.00 6.91 95 THR A N 1
ATOM 770 C CA . THR A 1 129 ? 8.717 8.656 10.854 1.00 23.46 95 THR A CA 1
ATOM 771 C C . THR A 1 129 ? 7.825 9.891 11.045 1.00 27.18 95 THR A C 1
ATOM 772 O O . THR A 1 129 ? 7.636 10.668 10.100 1.00 27.15 95 THR A O 1
ATOM 776 N N . PHE A 1 130 ? 7.287 10.070 12.256 1.00 21.09 96 PHE A N 1
ATOM 777 C CA . PHE A 1 130 ? 6.442 11.229 12.557 1.00 14.51 96 PHE A CA 1
ATOM 778 C C . PHE A 1 130 ? 7.063 12.565 12.118 1.00 17.31 96 PHE A C 1
ATOM 779 O O . PHE A 1 130 ? 6.437 13.347 11.404 1.00 21.26 96 PHE A O 1
ATOM 787 N N . SER A 1 131 ? 8.291 12.819 12.558 1.00 13.08 97 SER A N 1
ATOM 788 C CA . SER A 1 131 ? 8.989 14.064 12.254 1.00 13.46 97 SER A CA 1
ATOM 789 C C . SER A 1 131 ? 9.349 14.217 10.772 1.00 15.03 97 SER A C 1
ATOM 790 O O . SER A 1 131 ? 9.590 15.330 10.302 1.00 17.61 97 SER A O 1
ATOM 793 N N . SER A 1 132 ? 9.381 13.105 10.039 1.00 16.37 98 SER A N 1
ATOM 794 C CA . SER A 1 132 ? 9.616 13.150 8.596 1.00 8.93 98 SER A CA 1
ATOM 795 C C . SER A 1 132 ? 8.350 13.542 7.854 1.00 21.61 98 SER A C 1
ATOM 796 O O . SER A 1 132 ? 8.413 14.179 6.799 1.00 23.69 98 SER A O 1
ATOM 799 N N . ALA A 1 133 ? 7.203 13.144 8.406 1.00 20.97 99 ALA A N 1
ATOM 800 C CA . ALA A 1 133 ? 5.909 13.550 7.870 1.00 15.71 99 ALA A CA 1
ATOM 801 C C . ALA A 1 133 ? 5.737 15.059 8.018 1.00 16.32 99 ALA A C 1
ATOM 802 O O . ALA A 1 133 ? 5.271 15.741 7.095 1.00 11.99 99 ALA A O 1
ATOM 804 N N . ALA A 1 134 ? 6.127 15.570 9.182 1.00 9.77 100 ALA A N 1
ATOM 805 C CA . ALA A 1 134 ? 6.090 17.003 9.454 1.00 18.89 100 ALA A CA 1
ATOM 806 C C . ALA A 1 134 ? 7.030 17.781 8.526 1.00 24.01 100 ALA A C 1
ATOM 807 O O . ALA A 1 134 ? 6.656 18.814 7.972 1.00 31.68 100 ALA A O 1
ATOM 809 N N . ALA A 1 135 ? 8.247 17.276 8.365 1.00 18.84 101 ALA A N 1
ATOM 810 C CA . ALA A 1 135 ? 9.253 17.925 7.531 1.00 17.78 101 ALA A CA 1
ATOM 811 C C . ALA A 1 135 ? 8.923 17.808 6.043 1.00 27.17 101 ALA A C 1
ATOM 812 O O . ALA A 1 135 ? 9.372 18.621 5.239 1.00 37.61 101 ALA A O 1
ATOM 814 N N . ALA A 1 136 ? 8.138 16.793 5.689 1.00 31.39 102 ALA A N 1
ATOM 815 C CA . ALA A 1 136 ? 7.709 16.568 4.308 1.00 27.20 102 ALA A CA 1
ATOM 816 C C . ALA A 1 136 ? 6.627 17.548 3.874 1.00 29.85 102 ALA A C 1
ATOM 817 O O . ALA A 1 136 ? 6.318 17.656 2.687 1.00 30.12 102 ALA A O 1
ATOM 819 N N . ASP A 1 137 ? 6.055 18.259 4.843 1.00 28.71 103 ASP A N 1
ATOM 820 C CA . ASP A 1 137 ? 4.965 19.186 4.577 1.00 24.79 103 ASP A CA 1
ATOM 821 C C . ASP A 1 137 ? 5.452 20.442 3.882 1.00 23.89 103 ASP A C 1
ATOM 822 O O . ASP A 1 137 ? 4.738 21.025 3.072 1.00 34.44 103 ASP A O 1
ATOM 827 N N . SER A 1 138 ? 6.667 20.858 4.208 1.00 23.93 104 SER A N 1
ATOM 828 C CA . SER A 1 138 ? 7.256 22.037 3.589 1.00 25.59 104 SER A CA 1
ATOM 829 C C . SER A 1 138 ? 7.870 21.679 2.243 1.00 33.45 104 SER A C 1
ATOM 830 O O . SER A 1 138 ? 8.419 22.531 1.551 1.00 40.95 104 SER A O 1
ATOM 833 N N . MET A 1 139 ? 7.772 20.408 1.878 1.00 32.13 105 MET A N 1
ATOM 834 C CA . MET A 1 139 ? 8.380 19.920 0.653 1.00 26.89 105 MET A CA 1
ATOM 835 C C . MET A 1 139 ? 7.320 19.627 -0.390 1.00 28.54 105 MET A C 1
ATOM 836 O O . MET A 1 139 ? 7.631 19.202 -1.502 1.00 27.89 105 MET A O 1
ATOM 841 N N . VAL A 1 140 ? 6.065 19.846 -0.012 1.00 27.78 106 VAL A N 1
ATOM 842 C CA . VAL A 1 140 ? 4.939 19.636 -0.911 1.00 33.08 106 VAL A CA 1
ATOM 843 C C . VAL A 1 140 ? 4.063 20.886 -0.935 1.00 33.70 106 VAL A C 1
ATOM 844 O O . VAL A 1 140 ? 3.697 21.420 0.112 1.00 30.72 106 VAL A O 1
ATOM 848 N N . ASP A 1 141 ? 3.733 21.345 -2.138 1.00 42.44 107 ASP A N 1
ATOM 849 C CA . ASP A 1 141 ? 2.984 22.584 -2.313 1.00 43.37 107 ASP A CA 1
ATOM 850 C C . ASP A 1 141 ? 1.479 22.351 -2.356 1.00 34.97 107 ASP A C 1
ATOM 851 O O . ASP A 1 141 ? 0.714 23.125 -1.792 1.00 48.84 107 ASP A O 1
ATOM 856 N N . ASN A 1 142 ? 1.064 21.272 -3.010 1.00 23.88 108 ASN A N 1
ATOM 857 C CA . ASN A 1 142 ? -0.346 21.047 -3.331 1.00 21.57 108 ASN A CA 1
ATOM 858 C C . ASN A 1 142 ? -1.227 20.406 -2.253 1.00 30.91 108 ASN A C 1
ATOM 859 O O . ASN A 1 142 ? -2.400 20.132 -2.500 1.00 36.45 108 ASN A O 1
ATOM 864 N N . ILE A 1 143 ? -0.677 20.173 -1.064 1.00 29.10 109 ILE A N 1
ATOM 865 C CA . ILE A 1 143 ? -1.463 19.584 0.024 1.00 23.99 109 ILE A CA 1
ATOM 866 C C . ILE A 1 143 ? -0.939 20.001 1.400 1.00 26.65 109 ILE A C 1
ATOM 867 O O . ILE A 1 143 ? 0.263 20.241 1.571 1.00 26.36 109 ILE A O 1
ATOM 872 N N . ASP A 1 144 ? -1.843 20.101 2.373 1.00 22.59 110 ASP A N 1
ATOM 873 C CA . ASP A 1 144 ? -1.453 20.391 3.751 1.00 21.97 110 ASP A CA 1
ATOM 874 C C . ASP A 1 144 ? -1.387 19.101 4.547 1.00 20.08 110 ASP A C 1
ATOM 875 O O . ASP A 1 144 ? -2.383 18.397 4.674 1.00 21.73 110 ASP A O 1
ATOM 880 N N . VAL A 1 145 ? -0.209 18.796 5.080 1.00 25.21 111 VAL A N 1
ATOM 881 C CA . VAL A 1 145 ? -0.011 17.602 5.898 1.00 26.19 111 VAL A CA 1
ATOM 882 C C . VAL A 1 145 ? -0.269 17.903 7.379 1.00 19.64 111 VAL A C 1
ATOM 883 O O . VAL A 1 145 ? 0.274 18.858 7.937 1.00 23.98 111 VAL A O 1
ATOM 887 N N . TYR A 1 146 ? -1.114 17.087 8.001 1.00 9.92 112 TYR A N 1
ATOM 888 C CA . TYR A 1 146 ? -1.357 17.175 9.436 1.00 16.32 112 TYR A CA 1
ATOM 889 C C . TYR A 1 146 ? -0.812 15.918 10.117 1.00 19.44 112 TYR A C 1
ATOM 890 O O . TYR A 1 146 ? -1.521 14.923 10.267 1.00 25.42 112 TYR A O 1
ATOM 899 N N . PRO A 1 147 ? 0.467 15.952 10.508 1.00 10.63 113 PRO A N 1
ATOM 900 C CA . PRO A 1 147 ? 1.072 14.783 11.143 1.00 9.52 113 PRO A CA 1
ATOM 901 C C . PRO A 1 147 ? 0.455 14.562 12.513 1.00 18.51 113 PRO A C 1
ATOM 902 O O . PRO A 1 147 ? 0.272 15.508 13.276 1.00 22.19 113 PRO A O 1
ATOM 906 N N . PHE A 1 148 ? 0.122 13.320 12.823 1.00 15.83 114 PHE A N 1
ATOM 907 C CA . PHE A 1 148 ? -0.410 13.011 14.130 1.00 12.84 114 PHE A CA 1
ATOM 908 C C . PHE A 1 148 ? 0.476 11.956 14.791 1.00 19.90 114 PHE A C 1
ATOM 909 O O . PHE A 1 148 ? 0.718 10.885 14.234 1.00 17.36 114 PHE A O 1
ATOM 917 N N . ASP A 1 149 ? 0.976 12.282 15.976 1.00 19.78 115 ASP A N 1
ATOM 918 C CA . ASP A 1 149 ? 1.783 11.355 16.739 1.00 21.03 115 ASP A CA 1
ATOM 919 C C . ASP A 1 149 ? 0.831 10.501 17.564 1.00 23.80 115 ASP A C 1
ATOM 920 O O . ASP A 1 149 ? 0.201 10.989 18.500 1.00 26.40 115 ASP A O 1
ATOM 925 N N . SER A 1 150 ? 0.703 9.232 17.196 1.00 17.17 116 SER A N 1
ATOM 926 C CA . SER A 1 150 ? -0.210 8.329 17.891 1.00 20.88 116 SER A CA 1
ATOM 927 C C . SER A 1 150 ? 0.399 7.867 19.210 1.00 12.03 116 SER A C 1
ATOM 928 O O . SER A 1 150 ? -0.287 7.282 20.046 1.00 8.25 116 SER A O 1
ATOM 931 N N . GLU A 1 151 ? 1.688 8.149 19.386 1.00 11.33 117 GLU A N 1
ATOM 932 C CA . GLU A 1 151 ? 2.410 7.796 20.611 1.00 15.13 117 GLU A CA 1
ATOM 933 C C . GLU A 1 151 ? 2.307 6.303 20.917 1.00 15.19 117 GLU A C 1
ATOM 934 O O . GLU A 1 151 ? 2.422 5.874 22.060 1.00 15.88 117 GLU A O 1
ATOM 940 N N . ILE A 1 152 ? 2.098 5.516 19.875 1.00 10.29 118 ILE A N 1
ATOM 941 C CA . ILE A 1 152 ? 1.898 4.087 20.025 1.00 14.30 118 ILE A CA 1
ATOM 942 C C . ILE A 1 152 ? 2.255 3.410 18.698 1.00 16.16 118 ILE A C 1
ATOM 943 O O . ILE A 1 152 ? 2.983 3.973 17.886 1.00 6.91 118 ILE A O 1
ATOM 948 N N . SER A 1 153 ? 1.758 2.203 18.480 1.00 11.73 119 SER A N 1
ATOM 949 C CA . SER A 1 153 ? 1.904 1.569 17.180 1.00 11.22 119 SER A CA 1
ATOM 950 C C . SER A 1 153 ? 0.888 0.465 17.052 1.00 7.70 119 SER A C 1
ATOM 951 O O . SER A 1 153 ? 0.009 0.327 17.899 1.00 10.37 119 SER A O 1
ATOM 954 N N . CYS A 1 154 ? 1.018 -0.322 15.991 1.00 16.23 120 CYS A N 1
ATOM 955 C CA . CYS A 1 154 ? 0.119 -1.447 15.728 1.00 21.27 120 CYS A CA 1
ATOM 956 C C . CYS A 1 154 ? -1.345 -1.004 15.588 1.00 17.11 120 CYS A C 1
ATOM 957 O O . CYS A 1 154 ? -1.612 0.148 15.251 1.00 20.12 120 CYS A O 1
ATOM 960 N N . LEU A 1 155 ? -2.286 -1.908 15.836 1.00 9.35 121 LEU A N 1
ATOM 961 C CA . LEU A 1 155 ? -3.687 -1.607 15.580 1.00 15.83 121 LEU A CA 1
ATOM 962 C C . LEU A 1 155 ? -4.252 -0.534 16.511 1.00 15.44 121 LEU A C 1
ATOM 963 O O . LEU A 1 155 ? -5.288 0.058 16.214 1.00 23.53 121 LEU A O 1
ATOM 968 N N . ALA A 1 156 ? -3.572 -0.284 17.626 1.00 15.47 122 ALA A N 1
ATOM 969 C CA . ALA A 1 156 ? -3.944 0.820 18.511 1.00 14.06 122 ALA A CA 1
ATOM 970 C C . ALA A 1 156 ? -3.781 2.124 17.751 1.00 18.50 122 ALA A C 1
ATOM 971 O O . ALA A 1 156 ? -4.621 3.016 17.858 1.00 25.01 122 ALA A O 1
ATOM 973 N N . GLN A 1 157 ? -2.700 2.211 16.972 1.00 15.48 123 GLN A N 1
ATOM 974 C CA . GLN A 1 157 ? -2.460 3.319 16.045 1.00 12.42 123 GLN A CA 1
ATOM 975 C C . GLN A 1 157 ? -3.425 3.250 14.851 1.00 14.73 123 GLN A C 1
ATOM 976 O O . GLN A 1 157 ? -3.868 4.278 14.329 1.00 13.82 123 GLN A O 1
ATOM 982 N N . GLY A 1 158 ? -3.745 2.032 14.427 1.00 6.91 124 GLY A N 1
ATOM 983 C CA . GLY A 1 158 ? -4.750 1.822 13.413 1.00 12.27 124 GLY A CA 1
ATOM 984 C C . GLY A 1 158 ? -6.079 2.457 13.777 1.00 14.37 124 GLY A C 1
ATOM 985 O O . GLY A 1 158 ? -6.753 3.027 12.922 1.00 16.48 124 GLY A O 1
ATOM 986 N N . PHE A 1 159 ? -6.448 2.365 15.051 1.00 14.00 125 PHE A N 1
ATOM 987 C CA . PHE A 1 159 ? -7.732 2.871 15.537 1.00 16.29 125 PHE A CA 1
ATOM 988 C C . PHE A 1 159 ? -7.924 4.363 15.278 1.00 16.18 125 PHE A C 1
ATOM 989 O O . PHE A 1 159 ? -9.039 4.829 15.031 1.00 17.61 125 PHE A O 1
ATOM 997 N N . TYR A 1 160 ? -6.833 5.112 15.347 1.00 15.18 126 TYR A N 1
ATOM 998 C CA . TYR A 1 160 ? -6.882 6.531 15.051 1.00 19.27 126 TYR A CA 1
ATOM 999 C C . TYR A 1 160 ? -7.232 6.798 13.583 1.00 18.70 126 TYR A C 1
ATOM 1000 O O . TYR A 1 160 ? -7.940 7.757 13.272 1.00 23.27 126 TYR A O 1
ATOM 1009 N N . ALA A 1 161 ? -6.726 5.954 12.687 1.00 14.81 127 ALA A N 1
ATOM 1010 C CA . ALA A 1 161 ? -6.997 6.097 11.258 1.00 22.38 127 ALA A CA 1
ATOM 1011 C C . ALA A 1 161 ? -8.443 5.729 10.909 1.00 25.79 127 ALA A C 1
ATOM 1012 O O . ALA A 1 161 ? -9.053 6.348 10.036 1.00 21.94 127 ALA A O 1
ATOM 1014 N N . LEU A 1 162 ? -8.980 4.720 11.589 1.00 19.33 128 LEU A N 1
ATOM 1015 C CA . LEU A 1 162 ? -10.386 4.356 11.450 1.00 25.66 128 LEU A CA 1
ATOM 1016 C C . LEU A 1 162 ? -11.309 5.499 11.894 1.00 29.25 128 LEU A C 1
ATOM 1017 O O . LEU A 1 162 ? -12.248 5.863 11.184 1.00 38.22 128 LEU A O 1
ATOM 1022 N N . LYS A 1 163 ? -11.031 6.061 13.068 1.00 12.59 129 LYS A N 1
ATOM 1023 C CA . LYS A 1 163 ? -11.772 7.206 13.572 1.00 7.24 129 LYS A CA 1
ATOM 1024 C C . LYS A 1 163 ? -11.693 8.390 12.619 1.00 17.39 129 LYS A C 1
ATOM 1025 O O . LYS A 1 163 ? -12.684 9.071 12.375 1.00 17.52 129 LYS A O 1
ATOM 1031 N N . ALA A 1 164 ? -10.505 8.643 12.085 1.00 23.61 130 ALA A N 1
ATOM 1032 C CA . ALA A 1 164 ? -10.327 9.767 11.183 1.00 18.93 130 ALA A CA 1
ATOM 1033 C C . ALA A 1 164 ? -11.161 9.578 9.916 1.00 23.39 130 ALA A C 1
ATOM 1034 O O . ALA A 1 164 ? -11.779 10.526 9.418 1.00 28.78 130 ALA A O 1
ATOM 1036 N N . ALA A 1 165 ? -11.184 8.348 9.409 1.00 18.38 131 ALA A N 1
ATOM 1037 C CA . ALA A 1 165 ? -11.924 8.029 8.195 1.00 17.87 131 ALA A CA 1
ATOM 1038 C C . ALA A 1 165 ? -13.417 8.117 8.460 1.00 21.31 131 ALA A C 1
ATOM 1039 O O . ALA A 1 165 ? -14.182 8.597 7.630 1.00 29.90 131 ALA A O 1
ATOM 1041 N N . GLU A 1 166 ? -13.826 7.646 9.629 1.00 21.03 132 GLU A N 1
ATOM 1042 C CA . GLU A 1 166 ? -15.226 7.688 10.012 1.00 23.78 132 GLU A CA 1
ATOM 1043 C C . GLU A 1 166 ? -15.694 9.135 10.113 1.00 23.32 132 GLU A C 1
ATOM 1044 O O . GLU A 1 166 ? -16.756 9.486 9.612 1.00 28.29 132 GLU A O 1
ATOM 1050 N N . LEU A 1 167 ? -14.8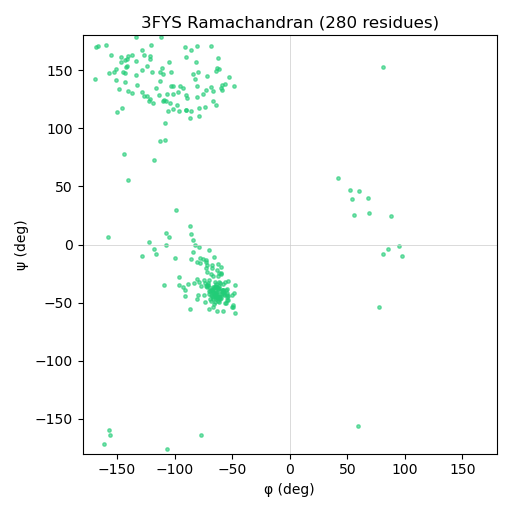83 9.977 10.743 1.00 28.72 133 LEU A N 1
ATOM 1051 C CA . LEU A 1 167 ? -15.203 11.395 10.878 1.00 23.88 133 LEU A CA 1
ATOM 1052 C C . LEU A 1 167 ? -15.338 12.035 9.517 1.00 33.68 133 LEU A C 1
ATOM 1053 O O . LEU A 1 167 ? -16.240 12.831 9.276 1.00 40.00 133 LEU A O 1
ATOM 1058 N N . ILE A 1 168 ? -14.420 11.681 8.631 1.00 31.43 134 ILE A N 1
ATOM 1059 C CA . ILE A 1 168 ? -14.403 12.223 7.287 1.00 28.60 134 ILE A CA 1
ATOM 1060 C C . ILE A 1 168 ? -15.622 11.752 6.503 1.00 35.84 134 ILE A C 1
ATOM 1061 O O . ILE A 1 168 ? -16.192 12.508 5.717 1.00 41.05 134 ILE A O 1
ATOM 1066 N N . LYS A 1 169 ? -16.033 10.511 6.742 1.00 32.38 135 LYS A N 1
ATOM 1067 C CA . LYS A 1 169 ? -17.199 9.954 6.070 1.00 34.57 135 LYS A CA 1
ATOM 1068 C C . LYS A 1 169 ? -18.475 10.683 6.485 1.00 41.31 135 LYS A C 1
ATOM 1069 O O . LYS A 1 169 ? -19.371 10.891 5.668 1.00 48.13 135 LYS A O 1
ATOM 1075 N N . ASN A 1 170 ? -18.551 11.070 7.755 1.00 35.72 136 ASN A N 1
ATOM 1076 C CA . ASN A 1 170 ? -19.730 11.754 8.277 1.00 42.26 136 ASN A CA 1
ATOM 1077 C C . ASN A 1 170 ? -19.679 13.263 8.071 1.00 41.41 136 ASN A C 1
ATOM 1078 O O . ASN A 1 170 ? -20.429 14.005 8.699 1.00 40.76 136 ASN A O 1
ATOM 1083 N N . GLY A 1 171 ? -18.786 13.715 7.200 1.00 45.28 137 GLY A N 1
ATOM 1084 C CA . GLY A 1 171 ? -18.733 15.117 6.835 1.00 44.99 137 GLY A CA 1
ATOM 1085 C C . GLY A 1 171 ? -17.869 15.996 7.714 1.00 47.53 137 GLY A C 1
ATOM 1086 O O . GLY A 1 171 ? -18.100 17.200 7.800 1.00 51.52 137 GLY A O 1
ATOM 1087 N N . ALA A 1 172 ? -16.883 15.403 8.380 1.00 52.66 138 ALA A N 1
ATOM 1088 C CA . ALA A 1 172 ? -15.862 16.191 9.055 1.00 52.94 138 ALA A CA 1
ATOM 1089 C C . ALA A 1 172 ? -15.114 16.947 7.970 1.00 55.68 138 ALA A C 1
ATOM 1090 O O . ALA A 1 172 ? -14.541 16.334 7.066 1.00 54.67 138 ALA A O 1
ATOM 1092 N N . SER A 1 173 ? -15.130 18.273 8.040 1.00 57.54 139 SER A N 1
ATOM 1093 C CA . SER A 1 173 ? -14.573 19.072 6.957 1.00 58.07 139 SER A CA 1
ATOM 1094 C C . SER A 1 173 ? -13.398 19.929 7.412 1.00 55.91 139 SER A C 1
ATOM 1095 O O . SER A 1 173 ? -12.762 20.605 6.604 1.00 63.67 139 SER A O 1
ATOM 1098 N N . SER A 1 174 ? -13.112 19.889 8.708 1.00 42.70 140 SER A N 1
ATOM 1099 C CA . SER A 1 174 ? -11.956 20.579 9.264 1.00 24.97 140 SER A CA 1
ATOM 1100 C C . SER A 1 174 ? -10.879 19.566 9.655 1.00 25.92 140 SER A C 1
ATOM 1101 O O . SER A 1 174 ? -11.142 18.649 10.432 1.00 21.48 140 SER A O 1
ATOM 1104 N N . PRO A 1 175 ? -9.657 19.722 9.115 1.00 25.35 141 PRO A N 1
ATOM 1105 C CA . PRO A 1 175 ? -8.578 18.824 9.542 1.00 18.97 141 PRO A CA 1
ATOM 1106 C C . PRO A 1 175 ? -8.285 19.046 11.018 1.00 20.76 141 PRO A C 1
ATOM 1107 O O . PRO A 1 175 ? -7.954 18.108 11.744 1.00 23.73 141 PRO A O 1
ATOM 1111 N N . GLU A 1 176 ? -8.427 20.292 11.454 1.00 21.29 142 GLU A N 1
ATOM 1112 C CA . GLU A 1 176 ? -8.157 20.662 12.834 1.00 24.61 142 GLU A CA 1
ATOM 1113 C C . GLU A 1 176 ? -9.130 19.978 13.793 1.00 26.55 142 GLU A C 1
ATOM 1114 O O . GLU A 1 176 ? -8.726 19.449 14.835 1.00 25.90 142 GLU A O 1
ATOM 1120 N N . ASP A 1 177 ? -10.409 19.976 13.431 1.00 19.06 143 ASP A N 1
ATOM 1121 C CA . ASP A 1 177 ? -11.431 19.343 14.254 1.00 24.12 143 ASP A CA 1
ATOM 1122 C C . ASP A 1 177 ? -11.180 17.848 14.379 1.00 28.82 143 ASP A C 1
ATOM 1123 O O . ASP A 1 177 ? -11.406 17.264 15.441 1.00 30.09 143 ASP A O 1
ATOM 1128 N N . ILE A 1 178 ? -10.717 17.235 13.291 1.00 19.76 144 ILE A N 1
ATOM 1129 C CA . ILE A 1 178 ? -10.365 15.817 13.299 1.00 20.72 144 ILE A CA 1
ATOM 1130 C C . ILE A 1 178 ? -9.202 15.532 14.253 1.00 20.94 144 ILE A C 1
ATOM 1131 O O . ILE A 1 178 ? -9.255 14.590 15.036 1.00 28.64 144 ILE A O 1
ATOM 1136 N N . ILE A 1 179 ? -8.163 16.359 14.188 1.00 20.24 145 ILE A N 1
ATOM 1137 C CA . ILE A 1 179 ? -7.015 16.263 15.091 1.00 14.92 145 ILE A CA 1
ATOM 1138 C C . ILE A 1 179 ? -7.431 16.430 16.551 1.00 15.98 145 ILE A C 1
ATOM 1139 O O . ILE A 1 179 ? -7.002 15.667 17.415 1.00 17.00 145 ILE A O 1
ATOM 1144 N N . LYS A 1 180 ? -8.260 17.434 16.828 1.00 24.42 146 LYS A N 1
ATOM 1145 C CA . LYS A 1 180 ? -8.797 17.633 18.177 1.00 23.83 146 LYS A CA 1
ATOM 1146 C C . LYS A 1 180 ? -9.478 16.366 18.672 1.00 18.24 146 LYS A C 1
ATOM 1147 O O . LYS A 1 180 ? -9.321 15.962 19.829 1.00 16.14 146 LYS A O 1
ATOM 1153 N N . GLU A 1 181 ? -10.244 15.756 17.773 1.00 14.30 147 GLU A N 1
ATOM 1154 C CA . GLU A 1 181 ? -10.957 14.523 18.043 1.00 17.88 147 GLU A CA 1
ATOM 1155 C C . GLU A 1 181 ? -9.996 13.397 18.407 1.00 26.97 147 GLU A C 1
ATOM 1156 O O . GLU A 1 181 ? -10.225 12.651 19.363 1.00 25.91 147 GLU A O 1
ATOM 1162 N N . LEU A 1 182 ? -8.918 13.281 17.637 1.00 29.06 148 LEU A N 1
ATOM 1163 C CA . LEU A 1 182 ? -7.932 12.228 17.845 1.00 20.81 148 LEU A CA 1
ATOM 1164 C C . LEU A 1 182 ? -7.206 12.411 19.170 1.00 25.74 148 LEU A C 1
ATOM 1165 O O . LEU A 1 182 ? -6.983 11.441 19.893 1.00 25.23 148 LEU A O 1
ATOM 1170 N N . GLU A 1 183 ? -6.846 13.652 19.488 1.00 27.21 149 GLU A N 1
ATOM 1171 C CA . GLU A 1 183 ? -6.125 13.937 20.726 1.00 27.16 149 GLU A CA 1
ATOM 1172 C C . GLU A 1 183 ? -6.973 13.609 21.964 1.00 23.52 149 GLU A C 1
ATOM 1173 O O . GLU A 1 183 ? -6.455 13.139 22.980 1.00 24.07 149 GLU A O 1
ATOM 1179 N N . GLU A 1 184 ? -8.277 13.843 21.868 1.00 15.40 150 GLU A N 1
ATOM 1180 C CA . GLU A 1 184 ? -9.197 13.481 22.935 1.00 26.06 150 GLU A CA 1
ATOM 1181 C C . GLU A 1 184 ? -9.284 11.958 23.083 1.00 31.20 150 GLU A C 1
ATOM 1182 O O . GLU A 1 184 ? -9.256 11.420 24.198 1.00 30.23 150 GLU A O 1
ATOM 1188 N N . MET A 1 185 ? -9.399 11.273 21.946 1.00 25.31 151 MET A N 1
ATOM 1189 C CA . MET A 1 185 ? -9.444 9.816 21.915 1.00 21.47 151 MET A CA 1
ATOM 1190 C C . MET A 1 185 ? -8.172 9.191 22.496 1.00 18.92 151 MET A C 1
ATOM 1191 O 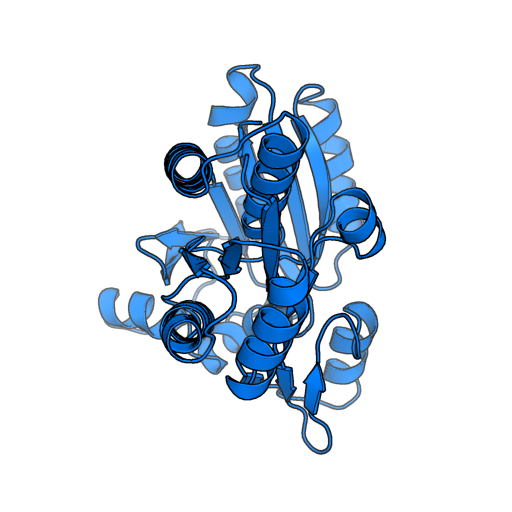O . MET A 1 185 ? -8.224 8.125 23.100 1.00 18.29 151 MET A O 1
ATOM 1196 N N . LYS A 1 186 ? -7.038 9.860 22.301 1.00 12.20 152 LYS A N 1
ATOM 1197 C CA . LYS A 1 186 ? -5.757 9.411 22.841 1.00 18.43 152 LYS A CA 1
ATOM 1198 C C . LYS A 1 186 ? -5.753 9.296 24.368 1.00 25.66 152 LYS A C 1
ATOM 1199 O O . LYS A 1 186 ? -4.958 8.545 24.949 1.00 21.92 152 LYS A O 1
ATOM 1205 N N . LYS A 1 187 ? -6.640 10.052 25.006 1.00 22.72 153 LYS A N 1
ATOM 1206 C CA . LYS A 1 187 ? -6.733 10.071 26.458 1.00 18.84 153 LYS A CA 1
ATOM 1207 C C . LYS A 1 187 ? -7.114 8.713 27.030 1.00 19.62 153 LYS A C 1
ATOM 1208 O O . LYS A 1 187 ? -6.776 8.399 28.165 1.00 23.98 153 LYS A O 1
ATOM 1214 N N . THR A 1 188 ? -7.822 7.908 26.247 1.00 16.71 154 THR A N 1
ATOM 1215 C CA . THR A 1 188 ? -8.352 6.653 26.759 1.00 14.60 154 THR A CA 1
ATOM 1216 C C . THR A 1 188 ? -7.883 5.420 25.987 1.00 20.66 154 THR A C 1
ATOM 1217 O O . THR A 1 188 ? -8.277 4.303 26.294 1.00 27.36 154 THR A O 1
ATOM 1221 N N . VAL A 1 189 ? -7.032 5.625 24.991 1.00 17.63 155 VAL A N 1
ATOM 1222 C CA . VAL A 1 189 ? -6.362 4.514 24.333 1.00 11.33 155 VAL A CA 1
ATOM 1223 C C . VAL A 1 189 ? -5.400 3.861 25.334 1.00 16.12 155 VAL A C 1
ATOM 1224 O O . VAL A 1 189 ? -4.650 4.564 26.020 1.00 21.93 155 VAL A O 1
ATOM 1228 N N . ARG A 1 190 ? -5.440 2.531 25.432 1.00 10.41 156 ARG A N 1
ATOM 1229 C CA . ARG A 1 190 ? -4.538 1.779 26.305 1.00 15.27 156 ARG A CA 1
ATOM 1230 C C . ARG A 1 190 ? -3.938 0.590 25.582 1.00 15.86 156 ARG A C 1
ATOM 1231 O O . ARG A 1 190 ? -4.593 -0.040 24.762 1.00 15.07 156 ARG A O 1
ATOM 1239 N N . ALA A 1 191 ? -2.696 0.270 25.923 1.00 22.40 157 ALA A N 1
ATOM 1240 C CA . ALA A 1 191 ? -2.030 -0.914 25.399 1.00 13.64 157 ALA A CA 1
ATOM 1241 C C . ALA A 1 191 ? -1.044 -1.498 26.422 1.00 14.66 157 ALA A C 1
ATOM 1242 O O . ALA A 1 191 ? -0.270 -0.777 27.045 1.00 9.92 157 ALA A O 1
ATOM 1244 N N . TYR A 1 192 ? -1.098 -2.815 26.588 1.00 12.28 158 TYR A N 1
ATOM 1245 C CA . TYR A 1 192 ? -0.156 -3.535 27.426 1.00 7.58 158 TYR A CA 1
ATOM 1246 C C . TYR A 1 192 ? 0.321 -4.742 26.638 1.00 12.22 158 TYR A C 1
ATOM 1247 O O . TYR A 1 192 ? -0.459 -5.381 25.943 1.00 15.87 158 TYR A O 1
ATOM 1256 N N . PHE A 1 193 ? 1.617 -5.018 26.691 1.00 17.09 159 PHE A N 1
ATOM 1257 C CA . PHE A 1 193 ? 2.173 -6.117 25.911 1.00 11.03 159 PHE A CA 1
ATOM 1258 C C . PHE A 1 193 ? 3.348 -6.831 26.605 1.00 10.72 159 PHE A C 1
ATOM 1259 O O . PHE A 1 193 ? 3.966 -6.310 27.530 1.00 11.74 159 PHE A O 1
ATOM 1267 N N . MET A 1 194 ? 3.635 -8.040 26.154 1.00 14.94 160 MET A N 1
ATOM 1268 C CA . MET A 1 194 ? 4.720 -8.823 26.716 1.00 19.31 160 MET A CA 1
ATOM 1269 C C . MET A 1 194 ? 5.520 -9.397 25.563 1.00 17.21 160 MET A C 1
ATOM 1270 O O . MET A 1 194 ? 5.024 -9.501 24.444 1.00 16.15 160 MET A O 1
ATOM 1275 N N . VAL A 1 195 ? 6.771 -9.741 25.833 1.00 18.25 161 VAL A N 1
ATOM 1276 C CA . VAL A 1 195 ? 7.637 -10.345 24.830 1.00 15.57 161 VAL A CA 1
ATOM 1277 C C . VAL A 1 195 ? 8.098 -11.705 25.339 1.00 19.11 161 VAL A C 1
ATOM 1278 O O . VAL A 1 195 ? 8.055 -11.970 26.533 1.00 23.88 161 VAL A O 1
ATOM 1282 N N . ASP A 1 196 ? 8.532 -12.567 24.429 1.00 14.85 162 ASP A N 1
ATOM 1283 C CA . ASP A 1 196 ? 9.068 -13.867 24.803 1.00 16.75 162 ASP A CA 1
ATOM 1284 C C . ASP A 1 196 ? 10.507 -13.740 25.240 1.00 17.87 162 ASP A C 1
ATOM 1285 O O . ASP A 1 196 ? 10.906 -14.298 26.255 1.00 17.01 162 ASP A O 1
ATOM 1290 N N . ASP A 1 197 ? 11.288 -13.015 24.449 1.00 22.75 163 ASP A N 1
ATOM 1291 C CA . ASP A 1 197 ? 12.688 -12.789 24.754 1.00 17.77 163 ASP A CA 1
ATOM 1292 C C . ASP A 1 197 ? 12.943 -11.286 24.724 1.00 16.55 163 ASP A C 1
ATOM 1293 O O . ASP A 1 197 ? 12.613 -10.601 23.765 1.00 12.20 163 ASP A O 1
ATOM 1298 N N . LEU A 1 198 ? 13.538 -10.789 25.795 1.00 18.16 164 LEU A N 1
ATOM 1299 C CA . LEU A 1 198 ? 13.753 -9.370 25.968 1.00 16.84 164 LEU A CA 1
ATOM 1300 C C . LEU A 1 198 ? 14.853 -8.897 25.023 1.00 16.17 164 LEU A C 1
ATOM 1301 O O . LEU A 1 198 ? 15.030 -7.693 24.804 1.00 18.47 164 LEU A O 1
ATOM 1306 N N . ALA A 1 199 ? 15.574 -9.856 24.449 1.00 8.68 165 ALA A N 1
ATOM 1307 C CA . ALA A 1 199 ? 16.764 -9.566 23.650 1.00 10.34 165 ALA A CA 1
ATOM 1308 C C . ALA A 1 199 ? 16.487 -8.747 22.392 1.00 8.25 165 ALA A C 1
ATOM 1309 O O . ALA A 1 199 ? 17.300 -7.904 22.011 1.00 18.35 165 ALA A O 1
ATOM 1311 N N . HIS A 1 200 ? 15.350 -8.999 21.749 1.00 8.24 166 HIS A N 1
ATOM 1312 C CA . HIS A 1 200 ? 14.961 -8.267 20.543 1.00 11.81 166 HIS A CA 1
ATOM 1313 C C . HIS A 1 200 ? 14.788 -6.776 20.802 1.00 9.82 166 HIS A C 1
ATOM 1314 O O . HIS A 1 200 ? 15.316 -5.948 20.066 1.00 10.43 166 HIS A O 1
ATOM 1321 N N . LEU A 1 201 ? 14.043 -6.434 21.847 1.00 13.96 167 LEU A N 1
ATOM 1322 C CA . LEU A 1 20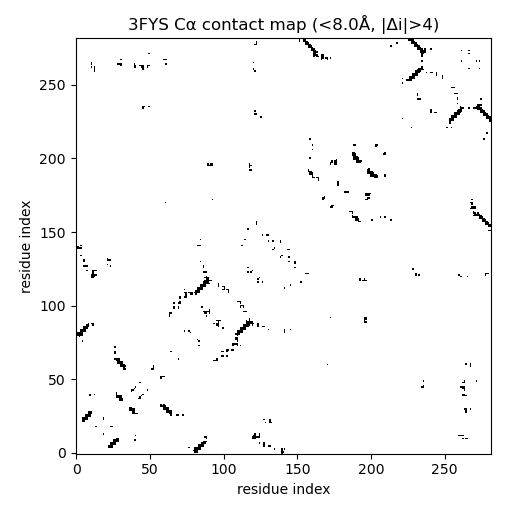1 ? 13.880 -5.032 22.230 1.00 23.55 167 LEU A CA 1
ATOM 1323 C C . LEU A 1 201 ? 15.221 -4.398 22.599 1.00 22.28 167 LEU A C 1
ATOM 1324 O O . LEU A 1 201 ? 15.528 -3.284 22.170 1.00 16.76 167 LEU A O 1
ATOM 1329 N N . GLN A 1 202 ? 16.006 -5.115 23.399 1.00 21.51 168 GLN A N 1
ATOM 1330 C CA . GLN A 1 202 ? 17.326 -4.653 23.802 1.00 24.42 168 GLN A CA 1
ATOM 1331 C C . GLN A 1 202 ? 18.148 -4.301 22.566 1.00 22.10 168 GLN A C 1
ATOM 1332 O O . GLN A 1 202 ? 18.820 -3.267 22.512 1.00 18.67 168 GLN A O 1
ATOM 1338 N N . ARG A 1 203 ? 18.069 -5.173 21.569 1.00 16.68 169 ARG A N 1
ATOM 1339 C CA . ARG A 1 203 ? 18.860 -5.039 20.354 1.00 19.33 169 ARG A CA 1
ATOM 1340 C C . ARG A 1 203 ? 18.454 -3.853 19.484 1.00 17.72 169 ARG A C 1
ATOM 1341 O O . ARG A 1 203 ? 19.307 -3.181 18.915 1.00 22.33 169 ARG A O 1
ATOM 1349 N N . GLY A 1 204 ? 17.152 -3.603 19.382 1.00 16.27 170 GLY A N 1
ATOM 1350 C CA . GLY A 1 204 ? 16.633 -2.516 18.566 1.00 11.95 170 GLY A CA 1
ATOM 1351 C C . GLY A 1 204 ? 16.741 -1.131 19.186 1.00 14.46 170 GLY A C 1
ATOM 1352 O O . GLY A 1 204 ? 16.584 -0.134 18.490 1.00 15.99 170 GLY A O 1
ATOM 1353 N N . GLY A 1 205 ? 16.982 -1.067 20.496 1.00 14.12 171 GLY A N 1
ATOM 1354 C CA . GLY A 1 205 ? 17.289 0.187 21.162 1.00 6.91 171 GLY A CA 1
ATOM 1355 C C . GLY A 1 205 ? 16.131 0.926 21.808 1.00 17.02 171 GLY A C 1
ATOM 1356 O O . GLY A 1 205 ? 16.329 1.977 22.421 1.00 15.77 171 GLY A O 1
ATOM 1357 N N . ARG A 1 206 ? 14.925 0.379 21.681 1.00 16.43 172 ARG A N 1
ATOM 1358 C CA . ARG A 1 206 ? 13.725 1.069 22.140 1.00 19.23 172 ARG A CA 1
ATOM 1359 C C . ARG A 1 206 ? 13.395 0.850 23.602 1.00 20.87 172 ARG A C 1
ATOM 1360 O O . ARG A 1 206 ? 12.319 1.242 24.064 1.00 21.06 172 ARG A O 1
ATOM 1368 N N . LEU A 1 207 ? 14.326 0.225 24.315 1.00 19.24 173 LEU A N 1
ATOM 1369 C CA . LEU A 1 207 ? 14.275 0.140 25.769 1.00 16.76 173 LEU A CA 1
ATOM 1370 C C . LEU A 1 207 ? 15.343 1.052 26.398 1.00 19.82 173 LEU A C 1
ATOM 1371 O O . LEU A 1 207 ? 15.587 0.998 27.598 1.00 16.82 173 LEU A O 1
ATOM 1376 N N . SER A 1 208 ? 15.967 1.893 25.574 1.00 23.76 174 SER A N 1
ATOM 1377 C CA . SER A 1 208 ? 17.034 2.778 26.026 1.00 23.12 174 SER A CA 1
ATOM 1378 C C . SER A 1 208 ? 16.557 3.785 27.059 1.00 26.10 174 SER A C 1
ATOM 1379 O O . SER A 1 208 ? 17.101 3.850 28.159 1.00 35.58 174 SER A O 1
ATOM 1382 N N . SER A 1 209 ? 15.553 4.578 26.690 1.00 22.09 175 SER A N 1
ATOM 1383 C CA . SER A 1 209 ? 14.931 5.527 27.610 1.00 26.94 175 SER A CA 1
ATOM 1384 C C . SER A 1 209 ? 14.597 4.894 28.955 1.00 26.20 175 SER A C 1
ATOM 1385 O O . SER A 1 209 ? 15.072 5.349 29.995 1.00 24.65 175 SER A O 1
ATOM 1388 N N . ALA A 1 210 ? 13.775 3.850 28.930 1.00 19.83 176 ALA A N 1
ATOM 1389 C CA . ALA A 1 210 ? 13.391 3.154 30.154 1.00 22.51 176 ALA A CA 1
ATOM 1390 C C . ALA A 1 210 ? 14.619 2.817 30.994 1.00 26.36 176 ALA A C 1
ATOM 1391 O O . ALA A 1 210 ? 14.677 3.131 32.179 1.00 19.91 176 ALA A O 1
ATOM 1393 N N . GLN A 1 211 ? 15.602 2.180 30.365 1.00 29.89 177 GLN A N 1
ATOM 1394 C CA . GLN A 1 211 ? 16.793 1.730 31.072 1.00 32.81 177 GLN A CA 1
ATOM 1395 C C . GLN A 1 211 ? 17.676 2.902 31.506 1.00 31.84 177 GLN A C 1
ATOM 1396 O O . GLN A 1 211 ? 18.348 2.838 32.535 1.00 24.83 177 GLN A O 1
ATOM 1402 N N . ALA A 1 212 ? 17.649 3.980 30.732 1.00 27.96 178 ALA A N 1
ATOM 1403 C CA . ALA A 1 212 ? 18.304 5.213 31.144 1.00 31.25 178 ALA A CA 1
ATOM 1404 C C . ALA A 1 212 ? 17.678 5.752 32.439 1.00 35.89 178 ALA A C 1
ATOM 1405 O O . ALA A 1 212 ? 18.369 6.307 33.282 1.00 38.16 178 ALA A O 1
ATOM 1407 N N . PHE A 1 213 ? 16.369 5.586 32.596 1.00 32.51 179 PHE A N 1
ATOM 1408 C CA . PHE A 1 213 ? 15.691 6.038 33.805 1.00 34.16 179 PHE A CA 1
ATOM 1409 C C . PHE A 1 213 ? 15.856 5.060 34.987 1.00 43.66 179 PHE A C 1
ATOM 1410 O O . PHE A 1 213 ? 16.095 5.483 36.114 1.00 41.88 179 PHE A O 1
ATOM 1418 N N . ILE A 1 214 ? 15.723 3.761 34.727 1.00 45.16 180 ILE A N 1
ATOM 1419 C CA . ILE A 1 214 ? 15.963 2.742 35.744 1.00 38.59 180 ILE A CA 1
ATOM 1420 C C . ILE A 1 214 ? 17.396 2.811 36.268 1.00 43.34 180 ILE A C 1
ATOM 1421 O O . ILE A 1 214 ? 17.678 2.386 37.389 1.00 47.79 180 ILE A O 1
ATOM 1426 N N . GLY A 1 215 ? 18.302 3.330 35.443 1.00 39.84 181 GLY A N 1
ATOM 1427 C CA . GLY A 1 215 ? 19.708 3.417 35.794 1.00 37.00 181 GLY A CA 1
ATOM 1428 C C . GLY A 1 215 ? 20.504 2.150 35.500 1.00 39.80 181 GLY A C 1
ATOM 1429 O O . GLY A 1 215 ? 21.722 2.103 35.700 1.00 30.72 181 GLY A O 1
ATOM 1430 N N . SER A 1 216 ? 19.818 1.112 35.034 1.00 37.59 182 SER A N 1
ATOM 1431 C CA . SER A 1 216 ? 20.489 -0.136 34.697 1.00 36.15 182 SER A CA 1
ATOM 1432 C C . SER A 1 216 ? 19.726 -0.976 33.680 1.00 35.13 182 SER A C 1
ATOM 1433 O O . SER A 1 216 ? 18.811 -0.506 33.012 1.00 41.29 182 SER A O 1
ATOM 1436 N N . LEU A 1 217 ? 20.111 -2.237 33.587 1.00 36.28 183 LEU A N 1
ATOM 1437 C CA . LEU A 1 217 ? 19.684 -3.091 32.495 1.00 37.07 183 LEU A CA 1
ATOM 1438 C C . LEU A 1 217 ? 18.494 -3.964 32.882 1.00 32.47 183 LEU A C 1
ATOM 1439 O O . LEU A 1 217 ? 18.498 -4.610 33.928 1.00 35.00 183 LEU A O 1
ATOM 1444 N N . LEU A 1 218 ? 17.473 -3.976 32.033 1.00 28.37 184 LEU A N 1
ATOM 1445 C CA . LEU A 1 218 ? 16.298 -4.817 32.262 1.00 30.59 184 LEU A CA 1
ATOM 1446 C C . LEU A 1 218 ? 16.604 -6.298 31.993 1.00 31.43 184 LEU A C 1
ATOM 1447 O O . LEU A 1 218 ? 16.946 -6.687 30.872 1.00 30.05 184 LEU A O 1
ATOM 1452 N N . LYS A 1 219 ? 16.479 -7.122 33.028 1.00 31.45 185 LYS A N 1
ATOM 1453 C CA . LYS A 1 219 ? 16.803 -8.537 32.901 1.00 30.83 185 LYS A CA 1
ATOM 1454 C C . LYS A 1 219 ? 15.560 -9.407 32.943 1.00 27.80 185 LYS A C 1
ATOM 1455 O O . LYS A 1 219 ? 15.493 -10.433 32.267 1.00 30.95 185 LYS A O 1
ATOM 1461 N N . VAL A 1 220 ? 14.575 -8.994 33.732 1.00 25.73 186 VAL A N 1
ATOM 1462 C CA . VAL A 1 220 ? 13.352 -9.777 33.866 1.00 26.31 186 VAL A CA 1
ATOM 1463 C C . VAL A 1 220 ? 12.211 -9.173 33.067 1.00 26.62 186 VAL A C 1
ATOM 1464 O O . VAL A 1 220 ? 12.004 -7.964 33.088 1.00 33.36 186 VAL A O 1
ATOM 1468 N N . LYS A 1 221 ? 11.480 -10.041 32.372 1.00 26.25 187 LYS A N 1
ATOM 1469 C CA . LYS A 1 221 ? 10.374 -9.661 31.503 1.00 17.93 187 LYS A CA 1
ATOM 1470 C C . LYS A 1 221 ? 9.203 -9.091 32.286 1.00 17.62 187 LYS A C 1
ATOM 1471 O O . LYS A 1 221 ? 8.692 -9.758 33.173 1.00 16.62 187 LYS A O 1
ATOM 1477 N N . PRO A 1 222 ? 8.772 -7.856 31.960 1.00 19.26 188 PRO A N 1
ATOM 1478 C CA . PRO A 1 222 ? 7.612 -7.267 32.627 1.00 15.15 188 PRO A CA 1
ATOM 1479 C C . PRO A 1 222 ? 6.451 -7.138 31.654 1.00 17.03 188 PRO A C 1
ATOM 1480 O O . PRO A 1 222 ? 6.574 -7.485 30.482 1.00 17.74 188 PRO A O 1
ATOM 1484 N N . ILE A 1 223 ? 5.327 -6.635 32.143 1.00 21.05 189 ILE A N 1
ATOM 1485 C CA . ILE A 1 223 ? 4.323 -6.073 31.263 1.00 15.27 189 ILE A CA 1
ATOM 1486 C C . ILE A 1 223 ? 4.907 -4.739 30.789 1.00 17.81 189 ILE A C 1
ATOM 1487 O O . ILE A 1 223 ? 5.446 -3.968 31.589 1.00 11.64 189 ILE A O 1
ATOM 1492 N N . LEU A 1 224 ? 4.842 -4.492 29.485 1.00 15.31 190 LEU A N 1
ATOM 1493 C CA . LEU A 1 224 ? 5.285 -3.221 28.928 1.00 12.64 190 LEU A CA 1
ATOM 1494 C C . LEU A 1 224 ? 4.088 -2.358 28.541 1.00 13.71 190 LEU A C 1
ATOM 1495 O O . LEU A 1 224 ? 2.992 -2.863 28.288 1.00 11.38 190 LEU A O 1
ATOM 1500 N N . HIS A 1 225 ? 4.319 -1.053 28.471 1.00 14.74 191 HIS A N 1
ATOM 1501 C CA . HIS A 1 225 ? 3.319 -0.114 27.989 1.00 12.56 191 HIS A CA 1
ATOM 1502 C C . HIS A 1 225 ? 4.037 1.157 27.568 1.00 14.78 191 HIS A C 1
ATOM 1503 O O . HIS A 1 225 ? 5.240 1.290 27.774 1.00 17.47 191 HIS A O 1
ATOM 1510 N N . PHE A 1 226 ? 3.305 2.065 26.939 1.00 20.32 192 PHE A N 1
ATOM 1511 C CA . PHE A 1 226 ? 3.862 3.338 26.517 1.00 13.56 192 PHE A CA 1
ATOM 1512 C C . PHE A 1 226 ? 3.570 4.389 27.572 1.00 14.02 192 PHE A C 1
ATOM 1513 O O . PHE A 1 226 ? 2.455 4.484 28.096 1.00 13.17 192 PHE A O 1
ATOM 1521 N N . ASP A 1 227 ? 4.583 5.188 27.860 1.00 11.62 193 ASP A N 1
ATOM 1522 C CA . ASP A 1 227 ? 4.480 6.232 28.839 1.00 6.91 193 ASP A CA 1
ATOM 1523 C C . ASP A 1 227 ? 5.355 7.367 28.335 1.00 23.42 193 ASP A C 1
ATOM 1524 O O . ASP A 1 227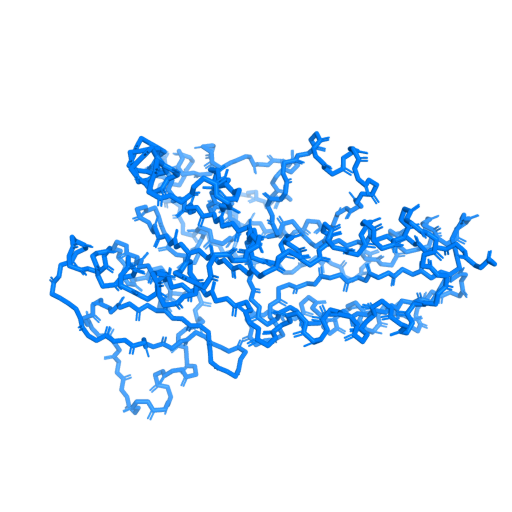 ? 6.563 7.213 28.176 1.00 15.63 193 ASP A O 1
ATOM 1529 N N . ASN A 1 228 ? 4.729 8.503 28.062 1.00 25.28 194 ASN A N 1
ATOM 1530 C CA . ASN A 1 228 ? 5.417 9.638 27.466 1.00 18.70 194 ASN A CA 1
ATOM 1531 C C . ASN A 1 228 ? 6.172 9.254 26.193 1.00 16.80 194 ASN A C 1
ATOM 1532 O O . ASN A 1 228 ? 7.340 9.595 26.015 1.00 22.37 194 ASN A O 1
ATOM 1537 N N . LYS A 1 229 ? 5.481 8.522 25.322 1.00 22.18 195 LYS A N 1
ATOM 1538 C CA . LYS A 1 229 ? 5.930 8.260 23.955 1.00 16.80 195 LYS A CA 1
ATOM 1539 C C . LYS A 1 229 ? 6.956 7.145 23.813 1.00 12.95 195 LYS A C 1
ATOM 1540 O O . LYS A 1 229 ? 7.285 6.740 22.698 1.00 23.74 195 LYS A O 1
ATOM 1546 N N . VAL A 1 230 ? 7.466 6.646 24.934 1.00 9.73 196 VAL A N 1
ATOM 1547 C CA . VAL A 1 230 ? 8.453 5.569 24.895 1.00 6.91 196 VAL A CA 1
ATOM 1548 C C . VAL A 1 230 ? 7.994 4.319 25.664 1.00 12.85 196 VAL A C 1
ATOM 1549 O O . VAL A 1 230 ? 7.074 4.373 26.490 1.00 12.22 196 VAL A O 1
ATOM 1553 N N . ILE A 1 231 ? 8.641 3.196 25.372 1.00 8.47 197 ILE A N 1
ATOM 1554 C CA . ILE A 1 231 ? 8.348 1.918 25.999 1.00 9.83 197 ILE A CA 1
ATOM 1555 C C . ILE A 1 231 ? 9.009 1.807 27.372 1.00 20.02 197 ILE A C 1
ATOM 1556 O O . ILE A 1 231 ? 10.217 2.018 27.509 1.00 15.74 197 ILE A O 1
ATOM 1561 N N . VAL A 1 232 ? 8.205 1.482 28.385 1.00 18.87 198 VAL A N 1
ATOM 1562 C CA . VAL A 1 232 ? 8.692 1.320 29.754 1.00 12.84 198 VAL A CA 1
ATOM 1563 C C . VAL A 1 232 ? 7.987 0.159 30.446 1.00 13.03 198 VAL A C 1
ATOM 1564 O O . VAL A 1 232 ? 6.865 -0.201 30.094 1.00 13.78 198 VAL A O 1
ATOM 1568 N N . PRO A 1 233 ? 8.651 -0.446 31.431 1.00 15.42 199 PRO A N 1
ATOM 1569 C CA . PRO A 1 233 ? 7.958 -1.493 32.184 1.00 16.02 199 PRO A CA 1
ATOM 1570 C C . PRO A 1 233 ? 6.707 -0.917 32.847 1.00 20.19 199 PRO A C 1
ATOM 1571 O O . PRO A 1 233 ? 6.748 0.178 33.419 1.00 12.57 199 PRO A O 1
ATOM 1575 N N . PHE A 1 234 ? 5.595 -1.634 32.750 1.00 16.27 200 PHE A N 1
ATOM 1576 C CA . PHE A 1 234 ? 4.400 -1.196 33.433 1.00 15.16 200 PHE A CA 1
ATOM 1577 C C . PHE A 1 234 ? 4.347 -1.849 34.804 1.00 20.62 200 PHE A C 1
ATOM 1578 O O . PHE A 1 234 ? 3.923 -1.238 35.783 1.00 16.82 200 PHE A O 1
ATOM 1586 N N . GLU A 1 235 ? 4.801 -3.094 34.865 1.00 20.23 201 GLU A N 1
ATOM 1587 C CA . GLU A 1 235 ? 4.609 -3.896 36.056 1.00 17.11 201 GLU A CA 1
ATOM 1588 C C . GLU A 1 235 ? 5.430 -5.182 36.018 1.00 15.45 201 GLU A C 1
ATOM 1589 O O . GLU A 1 235 ? 5.581 -5.805 34.972 1.00 12.09 201 GLU A O 1
ATOM 1595 N N . LYS A 1 236 ? 5.967 -5.575 37.168 1.00 17.90 202 LYS A N 1
ATOM 1596 C CA . LYS A 1 236 ? 6.736 -6.803 37.256 1.00 9.51 202 LYS A CA 1
ATOM 1597 C C . LYS A 1 236 ? 5.792 -7.979 37.362 1.00 15.64 202 LYS A C 1
ATOM 1598 O O . LYS A 1 236 ? 4.799 -7.946 38.094 1.00 14.03 202 LYS A O 1
ATOM 1604 N N . ILE A 1 237 ? 6.112 -9.023 36.619 1.00 21.86 203 ILE A N 1
ATOM 1605 C CA . ILE A 1 237 ? 5.223 -10.156 36.476 1.00 20.55 203 ILE A CA 1
ATOM 1606 C C . ILE A 1 237 ? 6.086 -11.415 36.379 1.00 22.27 203 ILE A C 1
ATOM 1607 O O . ILE A 1 237 ? 7.213 -11.364 35.889 1.00 22.49 203 ILE A O 1
ATOM 1612 N N . ARG A 1 238 ? 5.567 -12.536 36.866 1.00 22.72 204 ARG A N 1
ATOM 1613 C CA . ARG A 1 238 ? 6.370 -13.740 36.998 1.00 20.79 204 ARG A CA 1
ATOM 1614 C C . ARG A 1 238 ? 6.198 -14.691 35.811 1.00 22.84 204 ARG A C 1
ATOM 1615 O O . ARG A 1 238 ? 7.106 -15.457 35.478 1.00 24.63 204 ARG A O 1
ATOM 1623 N N . THR A 1 239 ? 5.032 -14.640 35.176 1.00 11.58 205 THR A N 1
ATOM 1624 C CA . THR A 1 239 ? 4.730 -15.530 34.062 1.00 6.91 205 THR A CA 1
ATOM 1625 C C . THR A 1 239 ? 3.848 -14.820 33.057 1.00 15.91 205 THR A C 1
ATOM 1626 O O . THR A 1 239 ? 3.149 -13.853 33.395 1.00 17.04 205 THR A O 1
ATOM 1630 N N . ARG A 1 240 ? 3.879 -15.305 31.819 1.00 10.69 206 ARG A N 1
ATOM 1631 C CA . ARG A 1 240 ? 3.013 -14.790 30.764 1.00 11.32 206 ARG A CA 1
ATOM 1632 C C . ARG A 1 240 ? 1.543 -14.970 31.154 1.00 15.41 206 ARG A C 1
ATOM 1633 O O . ARG A 1 240 ? 0.713 -14.093 30.914 1.00 17.11 206 ARG A O 1
ATOM 1641 N N . LYS A 1 241 ? 1.230 -16.112 31.762 1.00 12.05 207 LYS A N 1
ATOM 1642 C CA . LYS A 1 241 ? -0.132 -16.398 32.193 1.00 14.69 207 LYS A CA 1
ATOM 1643 C C . LYS A 1 241 ? -0.626 -15.311 33.138 1.00 18.47 207 LYS A C 1
ATOM 1644 O O . LYS A 1 241 ? -1.759 -14.851 33.030 1.00 18.07 207 LYS A O 1
ATOM 1650 N N . LYS A 1 242 ? 0.234 -14.897 34.063 1.00 18.68 208 LYS A N 1
ATOM 1651 C CA . LYS A 1 242 ? -0.141 -13.875 35.033 1.00 19.07 208 LYS A CA 1
ATOM 1652 C C . LYS A 1 242 ? -0.265 -12.506 34.365 1.00 13.32 208 LYS A C 1
ATOM 1653 O O . LYS A 1 242 ? -1.094 -11.688 34.757 1.00 22.44 208 LYS A O 1
ATOM 1659 N N . ALA A 1 243 ? 0.561 -12.274 33.351 1.00 10.99 209 ALA A N 1
ATOM 1660 C CA . ALA A 1 243 ? 0.557 -11.013 32.623 1.00 16.28 209 ALA A CA 1
ATOM 1661 C C . ALA A 1 243 ? -0.778 -10.812 31.908 1.00 21.33 209 ALA A C 1
ATOM 1662 O O . ALA A 1 243 ? -1.362 -9.725 31.922 1.00 15.02 209 ALA A O 1
ATOM 1664 N N . ILE A 1 244 ? -1.258 -11.884 31.295 1.00 25.36 210 ILE A N 1
ATOM 1665 C CA . ILE A 1 244 ? -2.534 -11.880 30.599 1.00 21.95 210 ILE A CA 1
ATOM 1666 C C . ILE A 1 244 ? -3.685 -11.611 31.560 1.00 17.67 210 ILE A C 1
ATOM 1667 O O . ILE A 1 244 ? -4.576 -10.800 31.280 1.00 12.13 210 ILE A O 1
ATOM 1672 N N . SER A 1 245 ? -3.650 -12.285 32.703 1.00 14.23 211 SER A N 1
ATOM 1673 C CA . SER A 1 245 ? -4.699 -12.148 33.697 1.00 15.62 211 SER A CA 1
ATOM 1674 C C . SER A 1 245 ? -4.706 -10.743 34.289 1.00 12.06 211 SER A C 1
ATOM 1675 O O . SER A 1 245 ? -5.762 -10.179 34.552 1.00 18.42 211 SER A O 1
ATOM 1678 N N . ARG A 1 246 ? -3.525 -10.173 34.494 1.00 13.51 212 ARG A N 1
ATOM 1679 C CA . ARG A 1 246 ? -3.442 -8.799 34.967 1.00 10.29 212 ARG A CA 1
ATOM 1680 C C . ARG A 1 246 ? -4.036 -7.848 33.912 1.00 9.47 212 ARG A C 1
ATOM 1681 O O . ARG A 1 246 ? -4.819 -6.952 34.239 1.00 10.70 212 ARG A O 1
ATOM 1689 N N . ILE A 1 247 ? -3.686 -8.071 32.645 1.00 10.81 213 ILE A N 1
ATOM 1690 C CA . ILE A 1 247 ? -4.205 -7.250 31.545 1.00 16.96 213 ILE A CA 1
ATOM 1691 C C . ILE A 1 247 ? -5.732 -7.340 31.422 1.00 20.91 213 ILE A C 1
ATOM 1692 O O . ILE A 1 247 ? -6.388 -6.344 31.127 1.00 14.51 213 ILE A O 1
ATOM 1697 N N . TYR A 1 248 ? -6.285 -8.528 31.663 1.00 23.87 214 TYR A N 1
ATOM 1698 C CA . TYR A 1 248 ? -7.734 -8.714 31.786 1.00 15.48 214 TYR A CA 1
ATOM 1699 C C . TYR A 1 248 ? -8.369 -7.783 32.816 1.00 15.18 214 TYR A C 1
ATOM 1700 O O . TYR A 1 248 ? -9.406 -7.170 32.546 1.00 14.89 214 TYR A O 1
ATOM 1709 N N . GLU A 1 249 ? -7.769 -7.708 34.005 1.00 14.11 215 GLU A N 1
ATOM 1710 C CA . GLU A 1 249 ? -8.215 -6.760 35.034 1.00 21.82 215 GLU A CA 1
ATOM 1711 C C . GLU A 1 249 ? -8.206 -5.334 34.492 1.00 21.61 215 GLU A C 1
ATOM 1712 O O . GLU A 1 249 ? -9.181 -4.597 34.634 1.00 22.52 215 GLU A O 1
ATOM 1718 N N . LEU A 1 250 ? -7.083 -4.954 33.891 1.00 19.05 216 LEU A N 1
ATOM 1719 C CA . LEU A 1 250 ? -6.891 -3.621 33.334 1.00 22.04 216 LEU A CA 1
ATOM 1720 C C . LEU A 1 250 ? -7.946 -3.283 32.277 1.00 26.42 216 LEU A C 1
ATOM 1721 O O . LEU A 1 250 ? -8.436 -2.149 32.210 1.00 19.44 216 LEU A O 1
ATOM 1726 N N . LEU A 1 251 ? -8.295 -4.272 31.458 1.00 20.42 217 LEU A N 1
ATOM 1727 C CA . LEU A 1 251 ? -9.322 -4.086 30.442 1.00 14.35 217 LEU A CA 1
ATOM 1728 C C . LEU A 1 251 ? -10.679 -3.921 31.108 1.00 10.15 217 LEU A C 1
ATOM 1729 O O . LEU A 1 251 ? -11.419 -2.997 30.798 1.00 11.09 217 LEU A O 1
ATOM 1734 N N . ASP A 1 252 ? -10.994 -4.819 32.035 1.00 9.47 218 ASP A N 1
ATOM 1735 C CA . ASP A 1 252 ? -12.254 -4.753 32.775 1.00 20.03 218 ASP A CA 1
ATOM 1736 C C . ASP A 1 252 ? -12.574 -3.350 33.323 1.00 17.51 218 ASP A C 1
ATOM 1737 O O . ASP A 1 252 ? -13.737 -2.950 33.357 1.00 19.86 218 ASP A O 1
ATOM 1742 N N . GLU A 1 253 ? -11.547 -2.604 33.725 1.00 14.75 219 GLU A N 1
ATOM 1743 C CA . GLU A 1 253 ? -11.729 -1.239 34.236 1.00 17.89 219 GLU A CA 1
ATOM 1744 C C . GLU A 1 253 ? -12.486 -0.347 33.254 1.00 26.19 219 GLU A C 1
ATOM 1745 O O . GLU A 1 253 ? -13.353 0.432 33.652 1.00 28.88 219 GLU A O 1
ATOM 1751 N N . ASP A 1 254 ? -12.154 -0.461 31.972 1.00 21.43 220 ASP A N 1
ATOM 1752 C CA . ASP A 1 254 ? -12.866 0.282 30.939 1.00 17.36 220 ASP A CA 1
ATOM 1753 C C . ASP A 1 254 ? -14.052 -0.497 30.356 1.00 19.51 220 ASP A C 1
ATOM 1754 O O . ASP A 1 254 ? -15.136 0.060 30.164 1.00 25.62 220 ASP A O 1
ATOM 1759 N N . ALA A 1 255 ? -13.846 -1.778 30.070 1.00 14.91 221 ALA A N 1
ATOM 1760 C CA . ALA A 1 255 ? -14.900 -2.612 29.498 1.00 25.99 221 ALA A CA 1
ATOM 1761 C C . ALA A 1 255 ? -16.146 -2.716 30.399 1.00 27.06 221 ALA A C 1
ATOM 1762 O O . ALA A 1 255 ? -17.237 -3.065 29.937 1.00 22.27 221 ALA A O 1
ATOM 1764 N N . SER A 1 256 ? -15.976 -2.407 31.680 1.00 21.49 222 SER A N 1
ATOM 1765 C CA . SER A 1 256 ? -17.066 -2.501 32.653 1.00 27.52 222 SER A CA 1
ATOM 1766 C C . SER A 1 256 ? -18.024 -1.314 32.650 1.00 22.05 222 SER A C 1
ATOM 1767 O O . SER A 1 256 ? -19.106 -1.379 33.233 1.00 16.94 222 SER A O 1
ATOM 1770 N N . LYS A 1 257 ? -17.618 -0.225 32.014 1.00 20.60 223 LYS A N 1
ATOM 1771 C CA . LYS A 1 257 ? -18.459 0.957 31.954 1.00 26.19 223 LYS A CA 1
ATOM 1772 C C . LYS A 1 257 ? -19.635 0.727 31.005 1.00 32.82 223 LYS A C 1
ATOM 1773 O O . LYS A 1 257 ? -20.620 1.474 31.022 1.00 36.19 223 LYS A O 1
ATOM 1779 N N . GLY A 1 258 ? -19.528 -0.324 30.194 1.00 28.66 224 GLY A N 1
ATOM 1780 C CA . GLY A 1 258 ? -20.555 -0.678 29.229 1.00 18.08 224 GLY A CA 1
ATOM 1781 C C . GLY A 1 258 ? -20.685 0.299 28.075 1.00 16.38 224 GLY A C 1
ATOM 1782 O O . GLY A 1 258 ? -21.759 0.435 27.507 1.00 23.21 224 GLY A O 1
ATOM 1783 N N . LEU A 1 259 ? -19.601 0.992 27.738 1.00 19.07 225 LEU A N 1
ATOM 1784 C CA . LEU A 1 259 ? -19.595 1.909 26.602 1.00 18.63 225 LEU A CA 1
ATOM 1785 C C . LEU A 1 259 ? -18.876 1.264 25.409 1.00 27.52 225 LEU A C 1
ATOM 1786 O O . LEU A 1 259 ? -17.947 0.478 25.600 1.00 32.48 225 LEU A O 1
ATOM 1791 N N . PRO A 1 260 ? -19.301 1.598 24.177 1.00 20.35 226 PRO A N 1
ATOM 1792 C CA . PRO A 1 260 ? -18.749 0.969 22.964 1.00 26.63 226 PRO A CA 1
ATOM 1793 C C . PRO A 1 260 ? -17.236 1.163 22.808 1.00 26.94 226 PRO A C 1
ATOM 1794 O O . PRO A 1 260 ? -16.699 2.248 23.047 1.00 22.77 226 PRO A O 1
ATOM 1798 N N . MET A 1 261 ? -16.563 0.090 22.406 1.00 23.79 227 MET A N 1
ATOM 1799 C CA . MET A 1 261 ? -15.110 0.049 22.382 1.00 20.36 227 MET A CA 1
ATOM 1800 C C . MET A 1 261 ? -14.588 -0.739 21.192 1.00 24.74 227 MET A C 1
ATOM 1801 O O . MET A 1 261 ? -15.300 -1.560 20.609 1.00 23.38 227 MET A O 1
ATOM 1806 N N . ARG A 1 262 ? -13.338 -0.465 20.836 1.00 22.37 228 ARG A N 1
ATOM 1807 C CA . ARG A 1 262 ? -12.565 -1.352 19.986 1.00 16.31 228 ARG A CA 1
ATOM 1808 C C . ARG A 1 262 ? -11.436 -1.931 20.832 1.00 18.12 228 ARG A C 1
ATOM 1809 O O . ARG A 1 262 ? -10.939 -1.290 21.760 1.00 12.16 228 ARG A O 1
ATOM 1817 N N . ALA A 1 263 ? -11.044 -3.153 20.507 1.00 12.33 229 ALA A N 1
ATOM 1818 C CA . ALA A 1 263 ? -9.970 -3.824 21.210 1.00 9.96 229 ALA A CA 1
ATOM 1819 C C . ALA A 1 263 ? -9.278 -4.783 20.254 1.00 16.90 229 ALA A C 1
ATOM 1820 O O . ALA A 1 263 ? -9.891 -5.296 19.309 1.00 19.67 229 ALA A O 1
ATOM 1822 N N . ALA A 1 264 ? -7.997 -5.019 20.486 1.00 14.39 230 ALA A N 1
ATOM 1823 C CA . ALA A 1 264 ? -7.267 -5.944 19.640 1.00 15.27 230 ALA A CA 1
ATOM 1824 C C . ALA A 1 264 ? -6.318 -6.790 20.456 1.00 14.51 230 ALA A C 1
ATOM 1825 O O . ALA A 1 264 ? -5.591 -6.285 21.304 1.00 18.25 230 ALA A O 1
ATOM 1827 N N . VAL A 1 265 ? -6.356 -8.092 20.216 1.00 15.39 231 VAL A N 1
ATOM 1828 C CA . VAL A 1 265 ? -5.316 -8.956 20.722 1.00 13.87 231 VAL A CA 1
ATOM 1829 C C . VAL A 1 265 ? -4.293 -9.156 19.620 1.00 14.68 231 VAL A C 1
ATOM 1830 O O . VAL A 1 265 ? -4.595 -9.721 18.581 1.00 17.79 231 VAL A O 1
ATOM 1834 N N . ILE A 1 266 ? -3.083 -8.667 19.864 1.00 25.26 232 ILE A N 1
ATOM 1835 C CA . ILE A 1 266 ? -2.014 -8.659 18.874 1.00 25.22 232 ILE A CA 1
ATOM 1836 C C . ILE A 1 266 ? -0.943 -9.714 19.209 1.00 20.53 232 ILE A C 1
ATOM 1837 O O . ILE A 1 266 ? -0.445 -9.783 20.335 1.00 22.58 232 ILE A O 1
ATOM 1842 N N . HIS A 1 267 ? -0.605 -10.539 18.226 1.00 9.43 233 HIS A N 1
ATOM 1843 C CA . HIS A 1 267 ? 0.362 -11.611 18.419 1.00 6.91 233 HIS A CA 1
ATOM 1844 C C . HIS A 1 267 ? 1.540 -11.539 17.435 1.00 6.91 233 HIS A C 1
ATOM 1845 O O . HIS A 1 267 ? 1.419 -10.998 16.333 1.00 10.50 233 HIS A O 1
ATOM 1852 N N . ALA A 1 268 ? 2.685 -12.077 17.840 1.00 10.21 234 ALA A N 1
ATOM 1853 C CA . ALA A 1 268 ? 3.787 -12.306 16.906 1.00 9.38 234 ALA A CA 1
ATOM 1854 C C . ALA A 1 268 ? 3.916 -13.810 16.655 1.00 14.75 234 ALA A C 1
ATOM 1855 O O . ALA A 1 268 ? 4.627 -14.509 17.373 1.00 14.09 234 ALA A O 1
ATOM 1857 N N . ASN A 1 269 ? 3.204 -14.297 15.640 1.00 17.03 235 ASN A N 1
ATOM 1858 C CA . ASN A 1 269 ? 3.112 -15.732 15.336 1.00 14.03 235 ASN A CA 1
ATOM 1859 C C . ASN A 1 269 ? 2.530 -16.581 16.472 1.00 7.74 235 ASN A C 1
ATOM 1860 O O . ASN A 1 269 ? 3.063 -17.621 16.817 1.00 10.84 235 ASN A O 1
ATOM 1865 N N . ARG A 1 270 ? 1.438 -16.118 17.058 1.00 10.92 236 ARG A N 1
ATOM 1866 C CA . ARG A 1 270 ? 0.749 -16.862 18.101 1.00 14.00 236 ARG A CA 1
ATOM 1867 C C . ARG A 1 270 ? -0.745 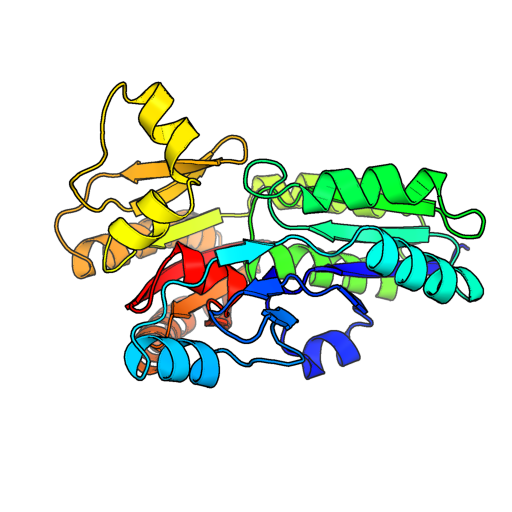-16.695 17.860 1.00 22.03 236 ARG A C 1
ATOM 1868 O O . ARG A 1 270 ? -1.480 -16.264 18.743 1.00 24.82 236 ARG A O 1
ATOM 1876 N N . GLU A 1 271 ? -1.193 -17.037 16.658 1.00 25.17 237 GLU A N 1
ATOM 1877 C CA . GLU A 1 271 ? -2.550 -16.701 16.257 1.00 19.42 237 GLU A CA 1
ATOM 1878 C C . GLU A 1 271 ? -3.619 -17.453 17.035 1.00 19.58 237 GLU A C 1
ATOM 1879 O O . GLU A 1 271 ? -4.658 -16.886 17.364 1.00 16.96 237 GLU A O 1
ATOM 1885 N N . GLU A 1 272 ? -3.378 -18.729 17.315 1.00 32.75 238 GLU A N 1
ATOM 1886 C CA . GLU A 1 272 ? -4.337 -19.527 18.076 1.00 33.62 238 GLU A CA 1
ATOM 1887 C C . GLU A 1 272 ? -4.499 -18.998 19.501 1.00 31.52 238 GLU A C 1
ATOM 1888 O O . GLU A 1 272 ? -5.616 -18.931 20.024 1.00 34.08 238 GLU A O 1
ATOM 1894 N N . GLU A 1 273 ? -3.383 -18.629 20.123 1.00 21.74 239 GLU A N 1
ATOM 1895 C CA . GLU A 1 273 ? -3.414 -18.067 21.467 1.00 21.49 239 GLU A CA 1
ATOM 1896 C C . GLU A 1 273 ? -4.232 -16.771 21.495 1.00 22.05 239 GLU A C 1
ATOM 1897 O O . GLU A 1 273 ? -5.081 -16.581 22.377 1.00 23.78 239 GLU A O 1
ATOM 1903 N N . ALA A 1 274 ? -3.976 -15.893 20.525 1.00 9.48 240 ALA A N 1
ATOM 1904 C CA . ALA A 1 274 ? -4.760 -14.666 20.355 1.00 13.12 240 ALA A CA 1
ATOM 1905 C C . ALA A 1 274 ? -6.250 -14.963 20.161 1.00 17.17 240 ALA A C 1
ATOM 1906 O O . ALA A 1 274 ? -7.113 -14.248 20.676 1.00 16.98 240 ALA A O 1
ATOM 1908 N N . ALA A 1 275 ? -6.541 -16.018 19.406 1.00 16.54 241 ALA A N 1
ATOM 1909 C CA . ALA A 1 275 ? -7.919 -16.390 19.101 1.00 18.00 241 ALA A CA 1
ATOM 1910 C C . ALA A 1 275 ? -8.651 -16.925 20.328 1.00 13.90 241 ALA A C 1
ATOM 1911 O O . ALA A 1 275 ? -9.836 -16.661 20.511 1.00 13.48 241 ALA A O 1
ATOM 1913 N N . LYS A 1 276 ? -7.949 -17.667 21.176 1.00 16.87 242 LYS A N 1
ATOM 1914 C CA . LYS A 1 276 ? -8.560 -18.153 22.407 1.00 19.47 242 LYS A CA 1
ATOM 1915 C C . LYS A 1 276 ? -8.903 -16.982 23.323 1.00 25.49 242 LYS A C 1
ATOM 1916 O O . LYS A 1 276 ? -9.980 -16.947 23.924 1.00 31.95 242 LYS A O 1
ATOM 1922 N N . ILE A 1 277 ? -7.983 -16.023 23.422 1.00 21.79 243 ILE A N 1
ATOM 1923 C CA . ILE A 1 277 ? -8.213 -14.812 24.206 1.00 20.92 243 ILE A CA 1
ATOM 1924 C C . ILE A 1 277 ? -9.409 -13.994 23.678 1.00 20.91 243 ILE A C 1
ATOM 1925 O O . ILE A 1 277 ? -10.255 -13.538 24.453 1.00 24.43 243 ILE A O 1
ATOM 1930 N N . ILE A 1 278 ? -9.493 -13.825 22.364 1.00 14.92 244 ILE A N 1
ATOM 1931 C CA . ILE A 1 278 ? -10.607 -13.084 21.786 1.00 24.41 244 ILE A CA 1
ATOM 1932 C C . ILE A 1 278 ? -11.936 -13.826 21.977 1.00 30.01 244 ILE A C 1
ATOM 1933 O O . ILE A 1 278 ? -12.965 -13.212 22.267 1.00 28.43 244 ILE A O 1
ATOM 1938 N N . GLU A 1 279 ? -11.903 -15.146 21.824 1.00 24.74 245 GLU A N 1
ATOM 1939 C CA . GLU A 1 279 ? -13.079 -15.980 22.064 1.00 31.33 245 GLU A CA 1
ATOM 1940 C C . GLU A 1 279 ? -13.640 -15.751 23.471 1.00 26.63 245 GLU A C 1
ATOM 1941 O O . GLU A 1 279 ? -14.835 -15.504 23.652 1.00 36.93 245 GLU A O 1
ATOM 1947 N N . GLU A 1 280 ? -12.756 -15.820 24.456 1.00 13.75 246 GLU A N 1
ATOM 1948 C CA . GLU A 1 280 ? -13.102 -15.609 25.860 1.00 13.88 246 GLU A CA 1
ATOM 1949 C C . GLU A 1 280 ? -13.464 -14.154 26.214 1.00 24.62 246 GLU A C 1
ATOM 1950 O O . GLU A 1 280 ? -14.427 -13.897 26.949 1.00 22.21 246 GLU A O 1
ATOM 1956 N N . LEU A 1 281 ? -12.701 -13.204 25.682 1.00 25.08 247 LEU A N 1
ATOM 1957 C CA . LEU A 1 281 ? -12.949 -11.790 25.960 1.00 21.62 247 LEU A CA 1
ATOM 1958 C C . LEU A 1 281 ? -14.225 -11.232 25.307 1.00 23.67 247 LEU A C 1
ATOM 1959 O O . LEU A 1 281 ? -14.954 -10.452 25.921 1.00 21.30 247 LEU A O 1
ATOM 1964 N N . SER A 1 282 ? -14.500 -11.625 24.067 1.00 15.13 248 SER A N 1
ATOM 1965 C CA . SER A 1 282 ? -15.643 -11.063 23.358 1.00 19.22 248 SER A CA 1
ATOM 1966 C C . SER A 1 282 ? -16.956 -11.598 23.937 1.00 29.27 248 SER A C 1
ATOM 1967 O O . SER A 1 282 ? -17.959 -10.883 24.001 1.00 28.28 248 SER A O 1
ATOM 1970 N N . ALA A 1 283 ? -16.940 -12.852 24.373 1.00 27.78 249 ALA A N 1
ATOM 1971 C CA . ALA A 1 283 ? -18.080 -13.410 25.083 1.00 23.69 249 ALA A CA 1
ATOM 1972 C C . ALA A 1 283 ? -18.411 -12.515 26.272 1.00 27.66 249 ALA A C 1
ATOM 1973 O O . ALA A 1 283 ? -19.570 -12.170 26.507 1.00 30.21 249 ALA A O 1
ATOM 1975 N N . LYS A 1 284 ? -17.372 -12.121 26.997 1.00 31.65 250 LYS A N 1
ATOM 1976 C CA . LYS A 1 284 ? -17.510 -11.349 28.229 1.00 33.93 250 LYS A CA 1
ATOM 1977 C C . LYS A 1 284 ? -17.929 -9.899 27.974 1.00 36.57 250 LYS A C 1
ATOM 1978 O O . LYS A 1 284 ? -18.436 -9.223 28.868 1.00 39.50 250 LYS A O 1
ATOM 1984 N N . TYR A 1 285 ? -17.718 -9.426 26.750 1.00 28.62 251 TYR A N 1
ATOM 1985 C CA . TYR A 1 285 ? -17.925 -8.020 26.441 1.00 21.19 251 TYR A CA 1
ATOM 1986 C C . TYR A 1 285 ? -18.487 -7.844 25.035 1.00 17.42 251 TYR A C 1
ATOM 1987 O O . TYR A 1 285 ? -17.758 -7.474 24.113 1.00 22.51 251 TYR A O 1
ATOM 1996 N N . PRO A 1 286 ? -19.790 -8.089 24.869 1.00 16.74 252 PRO A N 1
ATOM 1997 C CA . PRO A 1 286 ? -20.429 -8.002 23.549 1.00 14.98 252 PRO A CA 1
ATOM 1998 C C . PRO A 1 286 ? -20.379 -6.589 22.968 1.00 21.50 252 PRO A C 1
ATOM 1999 O O . PRO A 1 286 ? -20.478 -6.416 21.751 1.00 23.84 252 PRO A O 1
ATOM 2003 N N . HIS A 1 287 ? -20.216 -5.596 23.838 1.00 21.14 253 HIS A N 1
ATOM 2004 C CA . HIS A 1 287 ? -20.160 -4.194 23.428 1.00 12.87 253 HIS A CA 1
ATOM 2005 C C . HIS A 1 287 ? -18.754 -3.782 22.978 1.00 15.54 253 HIS A C 1
ATOM 2006 O O . HIS A 1 287 ? -18.552 -2.665 22.503 1.00 19.01 253 HIS A O 1
ATOM 2013 N N . VAL A 1 288 ? -17.786 -4.683 23.141 1.00 13.37 254 VAL A N 1
ATOM 2014 C CA . VAL A 1 288 ? -16.429 -4.436 22.674 1.00 14.78 254 VAL A CA 1
ATOM 2015 C C . VAL A 1 288 ? -16.156 -5.164 21.350 1.00 20.95 254 VAL A C 1
ATOM 2016 O O . VAL A 1 288 ? -16.195 -6.394 21.290 1.00 18.81 254 VAL A O 1
ATOM 2020 N N . GLU A 1 289 ? -15.887 -4.404 20.291 1.00 17.96 255 GLU A N 1
ATOM 2021 C CA . GLU A 1 289 ? -15.522 -5.000 19.011 1.00 21.59 255 GLU A CA 1
ATOM 2022 C C . GLU A 1 289 ? -14.061 -5.436 19.012 1.00 25.39 255 GLU A C 1
ATOM 2023 O O . GLU A 1 289 ? -13.160 -4.611 19.146 1.00 26.17 255 GLU A O 1
ATOM 2029 N N . PHE A 1 290 ? -13.836 -6.739 18.863 1.00 25.26 256 PHE A N 1
ATOM 2030 C CA . PHE A 1 290 ? -12.497 -7.316 18.976 1.00 16.87 256 PHE A CA 1
ATOM 2031 C C . PHE A 1 290 ? -11.859 -7.621 17.630 1.00 17.79 256 PHE A C 1
ATOM 2032 O O . PHE A 1 290 ? -12.500 -8.179 16.745 1.00 25.34 256 PHE A O 1
ATOM 2040 N N . TYR A 1 291 ? -10.584 -7.275 17.491 1.00 18.57 257 TYR A N 1
ATOM 2041 C CA . TYR A 1 291 ? -9.841 -7.570 16.269 1.00 20.63 257 TYR A CA 1
ATOM 2042 C C . TYR A 1 291 ? -8.710 -8.541 16.571 1.00 25.32 257 TYR A C 1
ATOM 2043 O O . TYR A 1 291 ? -7.983 -8.383 17.551 1.00 14.74 257 TYR A O 1
ATOM 2052 N N . ASN A 1 292 ? -8.555 -9.550 15.727 1.00 27.21 258 ASN A N 1
ATOM 2053 C CA . ASN A 1 292 ? -7.375 -10.380 15.811 1.00 20.65 258 ASN A CA 1
ATOM 2054 C C . ASN A 1 292 ? -6.324 -9.759 14.899 1.00 25.97 258 ASN A C 1
ATOM 2055 O O . ASN A 1 292 ? -6.524 -9.657 13.691 1.00 23.77 258 ASN A O 1
ATOM 2060 N N . SER A 1 293 ? -5.225 -9.302 15.491 1.00 21.58 259 SER A N 1
ATOM 2061 C CA . SER A 1 293 ? -4.201 -8.589 14.747 1.00 15.17 259 SER A CA 1
ATOM 2062 C C . SER A 1 293 ? -2.818 -9.120 15.107 1.00 17.42 259 SER A C 1
ATOM 2063 O O . SER A 1 293 ? -2.695 -9.992 15.958 1.00 20.05 259 SER A O 1
ATOM 2066 N N . TYR A 1 294 ? -1.780 -8.579 14.476 1.00 16.12 260 TYR A N 1
ATOM 2067 C CA . TYR A 1 294 ? -0.441 -9.149 14.570 1.00 13.08 260 TYR A CA 1
ATOM 2068 C C . TYR A 1 294 ? 0.621 -8.069 14.677 1.00 18.51 260 TYR A C 1
ATOM 2069 O O . TYR A 1 294 ? 0.366 -6.903 14.362 1.00 20.85 260 TYR A O 1
ATOM 2078 N N . PHE A 1 295 ? 1.809 -8.471 15.131 1.00 14.30 261 PHE A N 1
ATOM 2079 C CA . PHE A 1 295 ? 3.018 -7.664 14.983 1.00 10.37 261 PHE A CA 1
ATOM 2080 C C . PHE A 1 295 ? 3.677 -8.060 13.654 1.00 10.62 261 PHE A C 1
ATOM 2081 O O . PHE A 1 295 ? 4.090 -9.207 13.477 1.00 12.90 261 PHE A O 1
ATOM 2089 N N . GLY A 1 296 ? 3.747 -7.119 12.714 1.00 12.82 262 GLY A N 1
ATOM 2090 C CA . GLY A 1 296 ? 4.315 -7.377 11.400 1.00 6.91 262 GLY A CA 1
ATOM 2091 C C . GLY A 1 296 ? 5.827 -7.400 11.441 1.00 9.96 262 GLY A C 1
ATOM 2092 O O . GLY A 1 296 ? 6.414 -7.508 12.514 1.00 18.81 262 GLY A O 1
ATOM 2093 N N . ALA A 1 297 ? 6.465 -7.288 10.282 1.00 7.74 263 ALA A N 1
ATOM 2094 C CA . ALA A 1 297 ? 7.925 -7.384 10.191 1.00 10.24 263 ALA A CA 1
ATOM 2095 C C . ALA A 1 297 ? 8.657 -6.273 10.967 1.00 14.20 263 ALA A C 1
ATOM 2096 O O . ALA A 1 297 ? 9.619 -6.536 11.681 1.00 12.35 263 ALA A O 1
ATOM 2098 N N . VAL A 1 298 ? 8.202 -5.034 10.835 1.00 15.34 264 VAL A N 1
ATOM 2099 C CA . VAL A 1 298 ? 8.918 -3.928 11.461 1.00 14.04 264 VAL A CA 1
ATOM 2100 C C . VAL A 1 298 ? 8.810 -3.957 12.988 1.00 19.24 264 VAL A C 1
ATOM 2101 O O . VAL A 1 298 ? 9.816 -3.798 13.695 1.00 17.24 264 VAL A O 1
ATOM 2105 N N . ILE A 1 299 ? 7.595 -4.155 13.496 1.00 18.00 265 ILE A N 1
ATOM 2106 C CA . ILE A 1 299 ? 7.384 -4.227 14.941 1.00 16.25 265 ILE A CA 1
ATOM 2107 C C . ILE A 1 299 ? 7.872 -5.547 15.548 1.00 12.88 265 ILE A C 1
ATOM 2108 O O . ILE A 1 299 ? 8.516 -5.551 16.593 1.00 12.54 265 ILE A O 1
ATOM 2113 N N . GLY A 1 300 ? 7.571 -6.657 14.878 1.00 13.27 266 GLY A N 1
ATOM 2114 C CA . GLY A 1 300 ? 8.060 -7.962 15.289 1.00 12.86 266 GLY A CA 1
ATOM 2115 C C . GLY A 1 300 ? 9.577 -8.085 15.289 1.00 11.92 266 GLY A C 1
ATOM 2116 O O . GLY A 1 300 ? 10.136 -8.925 15.985 1.00 9.19 266 GLY A O 1
ATOM 2117 N N . THR A 1 301 ? 10.240 -7.257 14.488 1.00 14.45 267 THR A N 1
ATOM 2118 C CA . THR A 1 301 ? 11.691 -7.160 14.523 1.00 17.32 267 THR A CA 1
ATOM 2119 C C . THR A 1 301 ? 12.153 -6.699 15.905 1.00 13.16 267 THR A C 1
ATOM 2120 O O . THR A 1 301 ? 13.216 -7.095 16.370 1.00 18.82 267 THR A O 1
ATOM 2124 N N . HIS A 1 302 ? 11.350 -5.869 16.565 1.00 10.12 268 HIS A N 1
ATOM 2125 C CA . HIS A 1 302 ? 11.738 -5.333 17.874 1.00 9.14 268 HIS A CA 1
ATOM 2126 C C . HIS A 1 302 ? 11.164 -6.125 19.052 1.00 12.05 268 HIS A C 1
ATOM 2127 O O . HIS A 1 302 ? 11.820 -6.267 20.076 1.00 12.37 268 HIS A O 1
ATOM 2134 N N . LEU A 1 303 ? 9.952 -6.655 18.900 1.00 12.12 269 LEU A N 1
ATOM 2135 C CA . LEU A 1 303 ? 9.341 -7.467 19.950 1.00 9.69 269 LEU A CA 1
ATOM 2136 C C . LEU A 1 303 ? 9.790 -8.937 19.925 1.00 16.64 269 LEU A C 1
ATOM 2137 O O . LEU A 1 303 ? 9.910 -9.576 20.981 1.00 16.22 269 LEU A O 1
ATOM 2142 N N . GLY A 1 304 ? 10.044 -9.460 18.722 1.00 13.16 270 GLY A N 1
ATOM 2143 C CA . GLY A 1 304 ? 10.439 -10.846 18.533 1.00 12.60 270 GLY A CA 1
ATOM 2144 C C . GLY A 1 304 ? 9.249 -11.800 18.556 1.00 21.63 270 GLY A C 1
ATOM 2145 O O . GLY A 1 304 ? 8.211 -11.525 19.181 1.00 19.98 270 GLY A O 1
ATOM 2146 N N . GLU A 1 305 ? 9.386 -12.929 17.869 1.00 16.88 271 GLU A N 1
ATOM 2147 C CA . GLU A 1 305 ? 8.323 -13.911 17.855 1.00 16.48 271 GLU A CA 1
ATOM 2148 C C . GLU A 1 305 ? 7.910 -14.273 19.278 1.00 16.86 271 GLU A C 1
ATOM 2149 O O . GLU A 1 305 ? 8.743 -14.332 20.182 1.00 14.62 271 GLU A O 1
ATOM 2155 N N . GLY A 1 306 ? 6.619 -14.512 19.473 1.00 12.72 272 GLY A N 1
ATOM 2156 C CA . GLY A 1 306 ? 6.116 -14.912 20.768 1.00 9.07 272 GLY A CA 1
ATOM 2157 C C . GLY A 1 306 ? 5.556 -13.742 21.546 1.00 15.67 272 GLY A C 1
ATOM 2158 O O . GLY A 1 306 ? 4.924 -13.926 22.580 1.00 17.07 272 GLY A O 1
ATOM 2159 N N . ALA A 1 307 ? 5.784 -12.532 21.045 1.00 27.40 273 ALA A N 1
ATOM 2160 C CA . ALA A 1 307 ? 5.232 -11.335 21.672 1.00 21.88 273 ALA A CA 1
ATOM 2161 C C . ALA A 1 307 ? 3.695 -11.348 21.617 1.00 19.88 273 ALA A C 1
ATOM 2162 O O . ALA A 1 307 ? 3.096 -11.918 20.693 1.00 14.79 273 ALA A O 1
ATOM 2164 N N . LEU A 1 308 ? 3.070 -10.737 22.620 1.00 10.51 274 LEU A N 1
ATOM 2165 C CA . LEU A 1 308 ? 1.617 -10.722 22.737 1.00 10.66 274 LEU A CA 1
ATOM 2166 C C . LEU A 1 308 ? 1.191 -9.462 23.453 1.00 11.58 274 LEU A C 1
ATOM 2167 O O . LEU A 1 308 ? 1.851 -9.032 24.393 1.00 15.94 274 LEU A O 1
ATOM 2172 N N . GLY A 1 309 ? 0.083 -8.875 23.010 1.00 12.34 275 GLY A N 1
ATOM 2173 C CA . GLY A 1 309 ? -0.427 -7.667 23.620 1.00 6.91 275 GLY A CA 1
ATOM 2174 C C . GLY A 1 309 ? -1.913 -7.505 23.405 1.00 18.78 275 GLY A C 1
ATOM 2175 O O . GLY A 1 309 ? -2.514 -8.151 22.550 1.00 16.72 275 GLY A O 1
ATOM 2176 N N . ILE A 1 310 ? -2.507 -6.632 24.201 1.00 20.72 276 ILE A N 1
ATOM 2177 C CA . ILE A 1 310 ? -3.912 -6.297 24.081 1.00 12.37 276 ILE A CA 1
ATOM 2178 C C . ILE A 1 310 ? -4.028 -4.793 24.220 1.00 11.24 276 ILE A C 1
ATOM 2179 O O . ILE A 1 310 ? -3.464 -4.209 25.142 1.00 17.41 276 ILE A O 1
ATOM 2184 N N . CYS A 1 311 ? -4.734 -4.165 23.292 1.00 9.89 277 CYS A N 1
ATOM 2185 C CA . CYS A 1 311 ? -4.988 -2.730 23.365 1.00 10.92 277 CYS A CA 1
ATOM 2186 C C . CYS A 1 311 ? -6.481 -2.449 23.222 1.00 9.14 277 CYS A C 1
ATOM 2187 O O . CYS A 1 311 ? -7.250 -3.332 22.861 1.00 10.92 277 CYS A O 1
ATOM 2190 N N . TRP A 1 312 ? -6.883 -1.219 23.518 1.00 8.32 278 TRP A N 1
ATOM 2191 C CA . TRP A 1 312 ? -8.283 -0.838 23.404 1.00 10.66 278 TRP A CA 1
ATOM 2192 C C . TRP A 1 312 ? -8.482 0.674 23.466 1.00 10.86 278 TRP A C 1
ATOM 2193 O O . TRP A 1 312 ? -7.558 1.419 23.750 1.00 14.81 278 TRP A O 1
ATOM 2204 N N . CYS A 1 313 ? -9.703 1.104 23.176 1.00 14.09 279 CYS A N 1
ATOM 2205 C CA . CYS A 1 313 ? -10.087 2.505 23.197 1.00 12.82 279 CYS A CA 1
ATOM 2206 C C . CYS A 1 313 ? -11.613 2.591 23.110 1.00 18.49 279 CYS A C 1
ATOM 2207 O O . CYS A 1 313 ? -12.294 1.597 22.848 1.00 16.36 279 CYS A O 1
ATOM 2210 N N . PHE A 1 314 ? -12.147 3.783 23.329 1.00 24.02 280 PHE A N 1
ATOM 2211 C CA . PHE A 1 314 ? -13.582 3.999 23.243 1.00 21.11 280 PHE A CA 1
ATOM 2212 C C . PHE A 1 314 ? -13.965 4.455 21.833 1.00 28.94 280 PHE A C 1
ATOM 2213 O O . PHE A 1 314 ? -13.303 5.309 21.251 1.00 28.12 280 PHE A O 1
ATOM 2221 N N . LYS A 1 315 ? -15.027 3.869 21.285 1.00 37.43 281 LYS A N 1
ATOM 2222 C CA . LYS A 1 315 ? -15.450 4.150 19.911 1.00 38.21 281 LYS A CA 1
ATOM 2223 C C . LYS A 1 315 ? -15.884 5.600 19.702 1.00 36.17 281 LYS A C 1
ATOM 2224 O O . LYS A 1 315 ? -15.616 6.208 18.650 1.00 28.99 281 LYS A O 1
#

Nearest PDB structures (foldseek):
  3fys-assembly1_A  TM=1.004E+00  e=8.632E-66  Bacillus subtilis
  7sg3-assembly1_A  TM=8.845E-01  e=1.139E-30  Staphylococcus aureus
  2dt8-assembly1_A  TM=8.936E-01  e=7.286E-29  Thermus thermophilus HB8
  3lup-assembly1_A  TM=8.766E-01  e=1.070E-27  Streptococcus agalactiae 2603V/R
  6dke-assembly1_A  TM=8.919E-01  e=2.165E-26  Streptococcus pneumoniae